Protein AF-0000000087650218 (afdb_homodimer)

Secondary structure (DSSP, 8-state):
--HHHHHHHHH--------S--------------------GGGGGS-HHHHHHHHHHHH-SSS-HHHHHHHHHHHHHHTT-HHHHHHHHHHHHHHHHHHHHHHHHHHHHHHHHHHHHHHHHH--SS-HHHHHHHHHHHHHH-HHHHHHHHHHHGGGS-----------------/--THHHHHHHH--------S--------------------GGGGGS-HHHHHHHHHHHH-SSS-HHHHHHHHHHHHHHTT-HHHHHHHHHHHHHHHHHHHHHHHHHHHHHHHHHHHHHHHHH--SS-HHHHHHHHHHHHHHSHHHHHHHHHHHGGGS-----------------

Foldseek 3Di:
DDCLCVCCVLLVPLDQPVPPPPPVDDDDPDPPVPPPSPDQPLVVQFDPVLVVQLVVLVPPPVDDPVVSVVVVCVSCVVRVNNVVVVVSVVVSVVSNVVSVVVVVVLVVCLVVLVVQLVVLVPDPPDDPVVSVVSVVVSCVVPVVSNVVNVVVCVVVDPPPPPPPPPPPPPPDDD/DDCLCVCCVLLVPLDQPVPPPPPVDDDDPPPPVPPPSPPQPLVVQFDPVLVVQLVVLVPPPVDDPVVSVVVVCVSCVVRVNNVVVVVSVVVSVVSSVVSVVVVVVLVVCLVVLVVQLVVLVPDPPDDPVVSVVSVVVSCVVPVVSNVVNVVVCVVVDDPPPPPPPPPPPPPDDD

Organism: Ancylostoma caninum (NCBI:txid29170)

Sequence (348 aa):
MNYILIAVVFFGVTLCSAYHDHDWHHGHHGHHEHHRHYAPPFLKNVSKEGKKEYYDILKNHTSTIAQQKAEILEWAKKFKVEEQVKAFEESVKKHKEEVKKNVDALLAELPAFHKKFTDILDNENQTHAEMRDKIHALKMEKPKEFAVMTFAARYFRRHHKRHIRGHHGRHGKNMNYILIAVVFFGVTLCSAYHDHDWHHGHHGHHEHHRHYAPPFLKNVSKEGKKEYYDILKNHTSTIAQQKAEILEWAKKFKVEEQVKAFEESVKKHKEEVKKNVDALLAELPAFHKKFTDILDNENQTHAEMRDKIHALKMEKPKEFAVMTFAARYFRRHHKRHIRGHHGRHGKN

InterPro domains:
  IPR003677 SXP/RAL-2 family protein Ani s 5-like, cation-binding domain [PF02520] (49-154)
  IPR052823 SXP/RAL-2-related [PTHR21593] (1-162)

pLDDT: mean 75.75, std 25.18, range [24.31, 97.75]

Solvent-accessible surface area (backbone atoms only — not comparable to full-atom values): 20030 Å² total; per-residue (Å²): 134,66,50,64,47,47,55,18,57,55,47,34,44,65,61,56,59,64,71,63,75,68,75,69,66,85,81,75,78,69,79,61,75,61,74,71,62,52,61,60,74,62,55,77,74,44,54,72,67,52,47,51,53,50,51,52,54,71,63,45,68,83,44,29,47,50,54,43,51,51,51,49,51,55,50,20,55,75,62,71,40,41,70,51,49,53,51,49,52,50,51,50,51,51,47,41,51,49,39,51,51,51,40,46,55,52,42,67,46,37,52,63,49,52,49,55,53,49,50,53,71,66,47,40,91,35,25,64,62,57,43,43,51,52,51,50,50,48,35,69,75,38,48,65,51,46,50,44,50,54,59,50,33,59,77,60,31,60,70,73,71,70,71,68,72,72,76,74,76,76,80,72,87,122,137,66,50,66,45,46,56,17,57,54,48,34,42,67,62,54,59,64,70,63,76,70,73,70,67,87,83,76,80,66,80,60,76,61,75,68,61,51,63,62,73,62,57,77,74,43,54,72,66,51,46,51,52,52,52,53,53,68,63,45,67,84,44,29,46,50,55,44,52,51,53,48,51,53,49,20,55,75,62,71,41,41,69,50,49,52,50,48,52,50,50,50,51,52,49,41,51,47,39,51,51,51,42,47,55,53,43,65,44,37,52,61,50,50,49,54,52,48,50,53,72,66,48,41,90,35,25,66,63,55,43,42,51,52,51,50,50,49,34,70,74,37,47,66,54,45,50,43,50,55,59,51,33,59,78,59,32,61,71,73,70,72,71,68,73,73,77,74,76,78,78,71,84,124

Structure (mmCIF, N/CA/C/O backbone):
data_AF-0000000087650218-model_v1
#
loop_
_entity.id
_entity.type
_entity.pdbx_description
1 polymer 'SXP/RAL-2 family protein Ani s 5-like cation-binding domain-containing protein'
#
loop_
_atom_site.group_PDB
_atom_site.id
_atom_site.type_symbol
_atom_site.label_atom_id
_atom_site.label_alt_id
_atom_site.label_comp_id
_atom_site.label_asym_id
_atom_site.label_entity_id
_atom_site.label_seq_id
_atom_site.pdbx_PDB_ins_code
_atom_site.Cartn_x
_atom_site.Cartn_y
_atom_site.Cartn_z
_atom_site.occupancy
_atom_site.B_iso_or_equiv
_atom_site.auth_seq_id
_atom_site.auth_comp_id
_atom_site.auth_asym_id
_atom_site.auth_atom_id
_atom_site.pdbx_PDB_model_num
ATOM 1 N N . MET A 1 1 ? -15.023 -14.641 -8.977 1 29.19 1 MET A N 1
ATOM 2 C CA . MET A 1 1 ? -13.773 -13.891 -9.086 1 29.19 1 MET A CA 1
ATOM 3 C C . MET A 1 1 ? -12.578 -14.805 -8.836 1 29.19 1 MET A C 1
ATOM 5 O O . MET A 1 1 ? -12.445 -15.383 -7.762 1 29.19 1 MET A O 1
ATOM 9 N N . ASN A 1 2 ? -12.055 -15.625 -9.812 1 34.41 2 ASN A N 1
ATOM 10 C CA . ASN A 1 2 ? -11.203 -16.812 -9.852 1 34.41 2 ASN A CA 1
ATOM 11 C C . ASN A 1 2 ? -9.875 -16.562 -9.141 1 34.41 2 ASN A C 1
ATOM 13 O O . ASN A 1 2 ? -9.148 -15.633 -9.477 1 34.41 2 ASN A O 1
ATOM 17 N N . TYR A 1 3 ? -9.734 -16.953 -8.109 1 36.41 3 TYR A N 1
ATOM 18 C CA . TYR A 1 3 ? -8.633 -16.953 -7.16 1 36.41 3 TYR A CA 1
ATOM 19 C C . TYR A 1 3 ? -7.316 -17.297 -7.852 1 36.41 3 TYR A C 1
ATOM 21 O O . TYR A 1 3 ? -6.246 -16.875 -7.406 1 36.41 3 TYR A O 1
ATOM 29 N N . ILE A 1 4 ? -7.344 -18.25 -8.867 1 41.31 4 ILE A N 1
ATOM 30 C CA . ILE A 1 4 ? -6.223 -18.453 -9.781 1 41.31 4 ILE A CA 1
ATOM 31 C C . ILE A 1 4 ? -5.715 -17.109 -10.289 1 41.31 4 ILE A C 1
ATOM 33 O O . ILE A 1 4 ? -4.504 -16.891 -10.391 1 41.31 4 ILE A O 1
ATOM 37 N N . LEU A 1 5 ? -6.621 -16.312 -10.336 1 45.19 5 LEU A N 1
ATOM 38 C CA . LEU A 1 5 ? -6.344 -14.93 -10.711 1 45.19 5 LEU A CA 1
ATOM 39 C C . LEU A 1 5 ? -5.551 -14.219 -9.617 1 45.19 5 LEU A C 1
ATOM 41 O O . LEU A 1 5 ? -4.617 -13.469 -9.914 1 45.19 5 LEU A O 1
ATOM 45 N N . ILE A 1 6 ? -5.848 -14.633 -8.492 1 46.56 6 ILE A N 1
ATOM 46 C CA . ILE A 1 6 ? -5.148 -13.953 -7.406 1 46.56 6 ILE A CA 1
ATOM 47 C C . ILE A 1 6 ? -3.688 -14.398 -7.375 1 46.56 6 ILE A C 1
ATOM 49 O O . ILE A 1 6 ? -2.783 -13.578 -7.238 1 46.56 6 ILE A O 1
ATOM 53 N N . ALA A 1 7 ? -3.475 -15.758 -7.375 1 51.34 7 ALA A N 1
ATOM 54 C CA . ALA A 1 7 ? -2.104 -16.25 -7.453 1 51.34 7 ALA A CA 1
ATOM 55 C C . ALA A 1 7 ? -1.408 -15.742 -8.711 1 51.34 7 ALA A C 1
ATOM 57 O O . ALA A 1 7 ? -0.237 -15.367 -8.672 1 51.34 7 ALA A O 1
ATOM 58 N N . VAL A 1 8 ? -2.215 -15.82 -9.836 1 52.81 8 VAL A N 1
ATOM 59 C CA . VAL A 1 8 ? -1.715 -15.273 -11.094 1 52.81 8 VAL A CA 1
ATOM 60 C C . VAL A 1 8 ? -1.443 -13.781 -10.93 1 52.81 8 VAL A C 1
ATOM 62 O O . VAL A 1 8 ? -0.416 -13.273 -11.391 1 52.81 8 VAL A O 1
ATOM 65 N N . VAL A 1 9 ? -2.316 -13.141 -10.297 1 50.41 9 VAL A N 1
ATOM 66 C CA . VAL A 1 9 ? -2.172 -11.703 -10.117 1 50.41 9 VAL A CA 1
ATOM 67 C C . VAL A 1 9 ? -1.016 -11.414 -9.164 1 50.41 9 VAL A C 1
ATOM 69 O O . VAL A 1 9 ? -0.219 -10.5 -9.406 1 50.41 9 VAL A O 1
ATOM 72 N N . PHE A 1 10 ? -1.047 -12.219 -8.156 1 51.34 10 PHE A N 1
ATOM 73 C CA . PHE A 1 10 ? 0.008 -11.891 -7.207 1 51.34 10 PHE A CA 1
ATOM 74 C C . PHE A 1 10 ? 1.374 -12.281 -7.754 1 51.34 10 PHE A C 1
ATOM 76 O O . PHE A 1 10 ? 2.336 -11.523 -7.637 1 51.34 10 PHE A O 1
ATOM 83 N N . PHE A 1 11 ? 1.46 -13.461 -8.422 1 53.88 11 PHE A N 1
ATOM 84 C CA . PHE A 1 11 ? 2.783 -13.898 -8.852 1 53.88 11 PHE A CA 1
ATOM 85 C C . PHE A 1 11 ? 2.965 -13.68 -10.344 1 53.88 11 PHE A C 1
ATOM 87 O O . PHE A 1 11 ? 4.066 -13.852 -10.875 1 53.88 11 PHE A O 1
ATOM 94 N N . GLY A 1 12 ? 1.974 -12.977 -10.992 1 49.69 12 GLY A N 1
ATOM 95 C CA . GLY A 1 12 ? 2.068 -12.797 -12.43 1 49.69 12 GLY A CA 1
ATOM 96 C C . GLY A 1 12 ? 2.211 -14.109 -13.188 1 49.69 12 GLY A C 1
ATOM 97 O O . GLY A 1 12 ? 2.725 -14.133 -14.305 1 49.69 12 GLY A O 1
ATOM 98 N N . VAL A 1 13 ? 2.195 -15.125 -12.5 1 43.03 13 VAL A N 1
ATOM 99 C CA . VAL A 1 13 ? 2.316 -16.359 -13.258 1 43.03 13 VAL A CA 1
ATOM 100 C C . VAL A 1 13 ? 0.969 -16.719 -13.883 1 43.03 13 VAL A C 1
ATOM 102 O O . VAL A 1 13 ? -0.047 -16.781 -13.188 1 43.03 13 VAL A O 1
ATOM 105 N N . THR A 1 14 ? 0.762 -16.219 -15.102 1 41.62 14 THR A N 1
ATOM 106 C CA . THR A 1 14 ? -0.399 -16.672 -15.859 1 41.62 14 THR A CA 1
ATOM 107 C C . THR A 1 14 ? -0.588 -18.172 -15.719 1 41.62 14 THR A C 1
ATOM 109 O O . THR A 1 14 ? 0.238 -18.953 -16.203 1 41.62 14 THR A O 1
ATOM 112 N N . LEU A 1 15 ? -0.8 -18.719 -14.641 1 38.97 15 LEU A N 1
ATOM 113 C CA . LEU A 1 15 ? -1.314 -20.078 -14.82 1 38.97 15 LEU A CA 1
ATOM 114 C C . LEU A 1 15 ? -2.604 -20.062 -15.633 1 38.97 15 LEU A C 1
ATOM 116 O O . LEU A 1 15 ? -3.342 -19.078 -15.625 1 38.97 15 LEU A O 1
ATOM 120 N N . CYS A 1 16 ? -2.721 -20.953 -16.688 1 38.16 16 CYS A N 1
ATOM 121 C CA . CYS A 1 16 ? -3.875 -21.172 -17.562 1 38.16 16 CYS A CA 1
ATOM 122 C C . CYS A 1 16 ? -5.168 -21.172 -16.75 1 38.16 16 CYS A C 1
ATOM 124 O O . CYS A 1 16 ? -5.402 -22.094 -15.953 1 38.16 16 CYS A O 1
ATOM 126 N N . SER A 1 17 ? -5.461 -20.141 -16.125 1 36.06 17 SER A N 1
ATOM 127 C CA . SER A 1 17 ? -6.863 -20.266 -15.742 1 36.06 17 SER A CA 1
ATOM 128 C C . SER A 1 17 ? -7.723 -20.719 -16.922 1 36.06 17 SER A C 1
ATOM 130 O O . SER A 1 17 ? -7.926 -19.953 -17.875 1 36.06 17 SER A O 1
ATOM 132 N N . ALA A 1 18 ? -7.602 -21.875 -17.297 1 35.09 18 ALA A N 1
ATOM 133 C CA . ALA A 1 18 ? -8.539 -22.422 -18.266 1 35.09 18 ALA A CA 1
ATOM 134 C C . ALA A 1 18 ? -9.977 -22.062 -17.906 1 35.09 18 ALA A C 1
ATOM 136 O O . ALA A 1 18 ? -10.914 -22.359 -18.656 1 35.09 18 ALA A O 1
ATOM 137 N N . TYR A 1 19 ? -10.242 -21.891 -16.594 1 35.81 19 TYR A N 1
ATOM 138 C CA . TYR A 1 19 ? -11.656 -22.188 -16.422 1 35.81 19 TYR A CA 1
ATOM 139 C C . TYR A 1 19 ? -12.516 -21.062 -16.969 1 35.81 19 TYR A C 1
ATOM 141 O O . TYR A 1 19 ? -13.203 -20.375 -16.219 1 35.81 19 TYR A O 1
ATOM 149 N N . HIS A 1 20 ? -12.031 -19.969 -17.484 1 34.72 20 HIS A N 1
ATOM 150 C CA . HIS A 1 20 ? -13.266 -19.359 -17.969 1 34.72 20 HIS A CA 1
ATOM 151 C C . HIS A 1 20 ? -14.062 -20.344 -18.812 1 34.72 20 HIS A C 1
ATOM 153 O O . HIS A 1 20 ? -13.523 -20.953 -19.75 1 34.72 20 HIS A O 1
ATOM 159 N N . ASP A 1 21 ? -15.055 -21 -18.219 1 32.16 21 ASP A N 1
ATOM 160 C CA . ASP A 1 21 ? -16.062 -21.609 -19.078 1 32.16 21 ASP A CA 1
ATOM 161 C C . ASP A 1 21 ? -16.25 -20.812 -20.375 1 32.16 21 ASP A C 1
ATOM 163 O O . ASP A 1 21 ? -16.594 -19.625 -20.312 1 32.16 21 ASP A O 1
ATOM 167 N N . HIS A 1 22 ? -15.484 -21.125 -21.344 1 32.88 22 HIS A N 1
ATOM 168 C CA . HIS A 1 22 ? -15.906 -20.828 -22.703 1 32.88 22 HIS A CA 1
ATOM 169 C C . HIS A 1 22 ? -17.391 -21.109 -22.906 1 32.88 22 HIS A C 1
ATOM 171 O O . HIS A 1 22 ? -17.797 -22.25 -23.156 1 32.88 22 HIS A O 1
ATOM 177 N N . ASP A 1 23 ? -18.359 -20.797 -22.047 1 31.56 23 ASP A N 1
ATOM 178 C CA . ASP A 1 23 ? -19.5 -20.828 -22.953 1 31.56 23 ASP A CA 1
ATOM 179 C C . ASP A 1 23 ? -19.25 -19.969 -24.188 1 31.56 23 ASP A C 1
ATOM 181 O O . ASP A 1 23 ? -19.188 -18.734 -24.078 1 31.56 23 ASP A O 1
ATOM 185 N N . TRP A 1 24 ? -18.422 -20.391 -25.094 1 31.38 24 TRP A N 1
ATOM 186 C CA . TRP A 1 24 ? -18.328 -20.016 -26.5 1 31.38 24 TRP A CA 1
ATOM 187 C C . TRP A 1 24 ? -19.719 -19.812 -27.094 1 31.38 24 TRP A C 1
ATOM 189 O O . TRP A 1 24 ? -20.234 -20.703 -27.766 1 31.38 24 TRP A O 1
ATOM 199 N N . HIS A 1 25 ? -20.797 -19.516 -26.375 1 30.5 25 HIS A N 1
ATOM 200 C CA . HIS A 1 25 ? -21.812 -19.359 -27.406 1 30.5 25 HIS A CA 1
ATOM 201 C C . HIS A 1 25 ? -21.297 -18.484 -28.547 1 30.5 25 HIS A C 1
ATOM 203 O O . HIS A 1 25 ? -20.25 -17.844 -28.422 1 30.5 25 HIS A O 1
ATOM 209 N N . HIS A 1 26 ? -22.344 -17.688 -29.234 1 30.52 26 HIS A N 1
ATOM 210 C CA . HIS A 1 26 ? -22.625 -17.078 -30.531 1 30.52 26 HIS A CA 1
ATOM 211 C C . HIS A 1 26 ? -21.578 -16.031 -30.891 1 30.52 26 HIS A C 1
ATOM 213 O O . HIS A 1 26 ? -20.844 -15.555 -30 1 30.52 26 HIS A O 1
ATOM 219 N N . GLY A 1 27 ? -21.594 -15.398 -32.312 1 31 27 GLY A N 1
ATOM 220 C CA . GLY A 1 27 ? -21.031 -14.617 -33.406 1 31 27 GLY A CA 1
ATOM 221 C C . GLY A 1 27 ? -20.672 -13.203 -33 1 31 27 GLY A C 1
ATOM 222 O O . GLY A 1 27 ? -20.328 -12.375 -33.844 1 31 27 GLY A O 1
ATOM 223 N N . HIS A 1 28 ? -21.234 -12.617 -31.938 1 33.56 28 HIS A N 1
ATOM 224 C CA . HIS A 1 28 ? -21.016 -11.188 -32.125 1 33.56 28 HIS A CA 1
ATOM 225 C C . HIS A 1 28 ? -19.531 -10.836 -31.969 1 33.56 28 HIS A C 1
ATOM 227 O O . HIS A 1 28 ? -18.828 -11.414 -31.141 1 33.56 28 HIS A O 1
ATOM 233 N N . HIS A 1 29 ? -18.828 -10.242 -32.938 1 33.78 29 HIS A N 1
ATOM 234 C CA . HIS A 1 29 ? -17.516 -9.688 -33.188 1 33.78 29 HIS A CA 1
ATOM 235 C C . HIS A 1 29 ? -17 -8.922 -31.969 1 33.78 29 HIS A C 1
ATOM 237 O O . HIS A 1 29 ? -16.156 -8.031 -32.094 1 33.78 29 HIS A O 1
ATOM 243 N N . GLY A 1 30 ? -17.703 -8.883 -30.891 1 33.75 30 GLY A N 1
ATOM 244 C CA . GLY A 1 30 ? -17.109 -7.902 -30 1 33.75 30 GLY A CA 1
ATOM 245 C C . GLY A 1 30 ? -15.688 -8.258 -29.578 1 33.75 30 GLY A C 1
ATOM 246 O O . GLY A 1 30 ? -15.352 -9.438 -29.469 1 33.75 30 GLY A O 1
ATOM 247 N N . HIS A 1 31 ? -14.703 -7.453 -29.938 1 34.53 31 HIS A N 1
ATOM 248 C CA . HIS A 1 31 ? -13.312 -7.438 -29.5 1 34.53 31 HIS A CA 1
ATOM 249 C C . HIS A 1 31 ? -13.203 -7.816 -28.031 1 34.53 31 HIS A C 1
ATOM 251 O O . HIS A 1 31 ? -13.367 -6.969 -27.156 1 34.53 31 HIS A O 1
ATOM 257 N N . HIS A 1 32 ? -13.961 -8.719 -27.609 1 34.75 32 HIS A N 1
ATOM 258 C CA . HIS A 1 32 ? -13.57 -9.102 -26.25 1 34.75 32 HIS A CA 1
ATOM 259 C C . HIS A 1 32 ? -12.055 -9.273 -26.141 1 34.75 32 HIS A C 1
ATOM 261 O O . HIS A 1 32 ? -11.445 -9.984 -26.938 1 34.75 32 HIS A O 1
ATOM 267 N N . GLU A 1 33 ? -11.414 -8.219 -25.906 1 36.78 33 GLU A N 1
ATOM 268 C CA . GLU A 1 33 ? -10.039 -8.367 -25.453 1 36.78 33 GLU A CA 1
ATOM 269 C C . GLU A 1 33 ? -9.836 -9.703 -24.75 1 36.78 33 GLU A C 1
ATOM 271 O O . GLU A 1 33 ? -10.461 -9.977 -23.719 1 36.78 33 GLU A O 1
ATOM 276 N N . HIS A 1 34 ? -9.914 -10.758 -25.5 1 35.09 34 HIS A N 1
ATOM 277 C CA . HIS A 1 34 ? -9.555 -12.086 -25.031 1 35.09 34 HIS A CA 1
ATOM 278 C C . HIS A 1 34 ? -8.469 -12.016 -23.953 1 35.09 34 HIS A C 1
ATOM 280 O O . HIS A 1 34 ? -7.414 -11.414 -24.172 1 35.09 34 HIS A O 1
ATOM 286 N N . HIS A 1 35 ? -8.836 -11.578 -22.859 1 38.72 35 HIS A N 1
ATOM 287 C CA . HIS A 1 35 ? -7.852 -11.977 -21.859 1 38.72 35 HIS A CA 1
ATOM 288 C C . HIS A 1 35 ? -7.035 -13.172 -22.344 1 38.72 35 HIS A C 1
ATOM 290 O O . HIS A 1 35 ? -7.574 -14.273 -22.5 1 38.72 35 HIS A O 1
ATOM 296 N N . ARG A 1 36 ? -6.305 -13.102 -23.406 1 40.59 36 ARG A N 1
ATOM 297 C CA . ARG A 1 36 ? -5.422 -14.133 -23.938 1 40.59 36 ARG A CA 1
ATOM 298 C C . ARG A 1 36 ? -4.875 -15.016 -22.828 1 40.59 36 ARG A C 1
ATOM 300 O O . ARG A 1 36 ? -4.043 -14.578 -22.031 1 40.59 36 ARG A O 1
ATOM 307 N N . HIS A 1 37 ? -5.754 -15.742 -22.297 1 47.06 37 HIS A N 1
ATOM 308 C CA . HIS A 1 37 ? -5.324 -16.844 -21.438 1 47.06 37 HIS A CA 1
ATOM 309 C C . HIS A 1 37 ? -4.02 -17.453 -21.922 1 47.06 37 HIS A C 1
ATOM 311 O O . HIS A 1 37 ? -3.92 -17.859 -23.094 1 47.06 37 HIS A O 1
ATOM 317 N N . TYR A 1 38 ? -2.855 -17.016 -21.453 1 58.09 38 TYR A N 1
ATOM 318 C CA . TYR A 1 38 ? -1.525 -17.5 -21.812 1 58.09 38 TYR A CA 1
ATOM 319 C C . TYR A 1 38 ? -1.396 -18.984 -21.547 1 58.09 38 TYR A C 1
ATOM 321 O O . TYR A 1 38 ? -1.373 -19.422 -20.391 1 58.09 38 TYR A O 1
ATOM 329 N N . ALA A 1 39 ? -1.752 -19.766 -22.469 1 72.38 39 ALA A N 1
ATOM 330 C CA . ALA A 1 39 ? -1.508 -21.203 -22.406 1 72.38 39 ALA A CA 1
ATOM 331 C C . ALA A 1 39 ? -0.018 -21.5 -22.266 1 72.38 39 ALA A C 1
ATOM 333 O O . ALA A 1 39 ? 0.819 -20.797 -22.844 1 72.38 39 ALA A O 1
ATOM 334 N N . PRO A 1 40 ? 0.22 -22.469 -21.328 1 83.81 40 PRO A N 1
ATOM 335 C CA . PRO A 1 40 ? 1.629 -22.844 -21.203 1 83.81 40 PRO A CA 1
ATOM 336 C C . PRO A 1 40 ? 2.268 -23.188 -22.547 1 83.81 40 PRO A C 1
ATOM 338 O O . PRO A 1 40 ? 1.621 -23.797 -23.391 1 83.81 40 PRO A O 1
ATOM 341 N N . PRO A 1 41 ? 3.453 -22.766 -22.656 1 85.94 41 PRO A N 1
ATOM 342 C CA . PRO A 1 41 ? 4.125 -22.938 -23.953 1 85.94 41 PRO A CA 1
ATOM 343 C C . PRO A 1 41 ? 4.203 -24.406 -24.375 1 85.94 41 PRO A C 1
ATOM 345 O O . PRO A 1 41 ? 4.227 -24.703 -25.578 1 85.94 41 PRO A O 1
ATOM 348 N N . PHE A 1 42 ? 4.23 -25.359 -23.453 1 90.94 42 PHE A N 1
ATOM 349 C CA . PHE A 1 42 ? 4.395 -26.766 -23.797 1 90.94 42 PHE A CA 1
ATOM 350 C C . PHE A 1 42 ? 3.143 -27.312 -24.484 1 90.94 42 PHE A C 1
ATOM 352 O O . PHE A 1 42 ? 3.174 -28.391 -25.078 1 90.94 42 PHE A O 1
ATOM 359 N N . LEU A 1 43 ? 2.064 -26.609 -24.422 1 91.69 43 LEU A N 1
ATOM 360 C CA . LEU A 1 43 ? 0.826 -27.078 -25.031 1 91.69 43 LEU A CA 1
ATOM 361 C C . LEU A 1 43 ? 0.872 -26.906 -26.547 1 91.69 43 LEU A C 1
ATOM 363 O O . LEU A 1 43 ? 0.078 -27.531 -27.266 1 91.69 43 LEU A O 1
ATOM 367 N N . LYS A 1 44 ? 1.761 -26.031 -27 1 89.56 44 LYS A N 1
ATOM 368 C CA . LYS A 1 44 ? 1.921 -25.844 -28.438 1 89.56 44 LYS A CA 1
ATOM 369 C C . LYS A 1 44 ? 2.42 -27.125 -29.109 1 89.56 44 LYS A C 1
ATOM 371 O O . LYS A 1 44 ? 2.232 -27.312 -30.312 1 89.56 44 LYS A O 1
ATOM 376 N N . ASN A 1 45 ? 3.039 -27.984 -28.312 1 88.5 45 ASN A N 1
ATOM 377 C CA . ASN A 1 45 ? 3.699 -29.172 -28.844 1 88.5 45 ASN A CA 1
ATOM 378 C C . ASN A 1 45 ? 2.865 -30.422 -28.609 1 88.5 45 ASN A C 1
ATOM 380 O O . ASN A 1 45 ? 3.379 -31.547 -28.703 1 88.5 45 ASN A O 1
ATOM 384 N N . VAL A 1 46 ? 1.646 -30.234 -28.297 1 93.44 46 VAL A N 1
ATOM 385 C CA . VAL A 1 46 ? 0.816 -31.391 -27.969 1 93.44 46 VAL A CA 1
ATOM 386 C C . VAL A 1 46 ? -0.389 -31.438 -28.906 1 93.44 46 VAL A C 1
ATOM 388 O O . VAL A 1 46 ? -0.816 -30.406 -29.422 1 93.44 46 VAL A O 1
ATOM 391 N N . SER A 1 47 ? -0.921 -32.656 -29.156 1 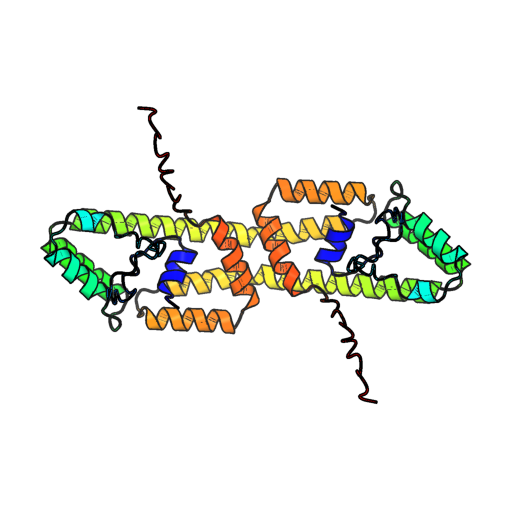93.25 47 SER A N 1
ATOM 392 C CA . SER A 1 47 ? -2.09 -32.875 -30 1 93.25 47 SER A CA 1
ATOM 393 C C . SER A 1 47 ? -3.344 -32.281 -29.375 1 93.25 47 SER A C 1
ATOM 395 O O . SER A 1 47 ? -3.334 -31.875 -28.219 1 93.25 47 SER A O 1
ATOM 397 N N . LYS A 1 48 ? -4.379 -32.125 -30.125 1 92.69 48 LYS A N 1
ATOM 398 C CA . LYS A 1 48 ? -5.664 -31.625 -29.641 1 92.69 48 LYS A CA 1
ATOM 399 C C . LYS A 1 48 ? -6.164 -32.5 -28.469 1 92.69 48 LYS A C 1
ATOM 401 O O . LYS A 1 48 ? -6.699 -31.969 -27.5 1 92.69 48 LYS A O 1
ATOM 406 N N . GLU A 1 49 ? -5.941 -33.781 -28.688 1 93.81 49 GLU A N 1
ATOM 407 C CA . GLU A 1 49 ? -6.32 -34.719 -27.625 1 93.81 49 GLU A CA 1
ATOM 408 C C . GLU A 1 49 ? -5.52 -34.438 -26.359 1 93.81 49 GLU A C 1
ATOM 410 O O . GLU A 1 49 ? -6.066 -34.469 -25.25 1 93.81 49 GLU A O 1
ATOM 415 N N . GLY A 1 50 ? -4.246 -34.25 -26.516 1 94.94 50 GLY A N 1
ATOM 416 C CA . GLY A 1 50 ? -3.387 -33.938 -25.391 1 94.94 50 GLY A CA 1
ATOM 417 C C . GLY A 1 50 ? -3.795 -32.656 -24.672 1 94.94 50 GLY A C 1
ATOM 418 O O . GLY A 1 50 ? -3.77 -32.594 -23.438 1 94.94 50 GLY A O 1
ATOM 419 N N . LYS A 1 51 ? -4.191 -31.672 -25.453 1 92.69 51 LYS A N 1
ATOM 420 C CA . LYS A 1 51 ? -4.652 -30.422 -24.859 1 92.69 51 LYS A CA 1
ATOM 421 C C . LYS A 1 51 ? -5.93 -30.641 -24.047 1 92.69 51 LYS A C 1
ATOM 423 O O . LYS A 1 51 ? -6.062 -30.109 -22.938 1 92.69 51 LYS A O 1
ATOM 428 N N . LYS A 1 52 ? -6.832 -31.359 -24.609 1 93.31 52 LYS A N 1
ATOM 429 C CA . LYS A 1 52 ? -8.078 -31.641 -23.906 1 93.31 52 LYS A CA 1
ATOM 430 C C . LYS A 1 52 ? -7.82 -32.344 -22.578 1 93.31 52 LYS A C 1
ATOM 432 O O . LYS A 1 52 ? -8.391 -31.953 -21.547 1 93.31 52 LYS A O 1
ATOM 437 N N . GLU A 1 53 ? -6.957 -33.344 -22.609 1 95.25 53 GLU A N 1
ATOM 438 C CA . GLU A 1 53 ? -6.633 -34.094 -21.391 1 95.25 53 GLU A CA 1
ATOM 439 C C . GLU A 1 53 ? -6 -33.156 -20.344 1 95.25 53 GLU A C 1
ATOM 441 O O . GLU A 1 53 ? -6.301 -33.281 -19.156 1 95.25 53 GLU A O 1
ATOM 446 N N . TYR A 1 54 ? -5.113 -32.344 -20.828 1 91.5 54 TYR A N 1
ATOM 447 C CA . TYR A 1 54 ? -4.473 -31.406 -19.938 1 91.5 54 TYR A CA 1
ATOM 448 C C . TYR A 1 54 ? -5.512 -30.531 -19.234 1 91.5 54 TYR A C 1
ATOM 450 O O . TYR A 1 54 ? -5.488 -30.391 -18.016 1 91.5 54 TYR A O 1
ATOM 458 N N . TYR A 1 55 ? -6.414 -29.969 -19.969 1 89.25 55 TYR A N 1
ATOM 459 C CA . TYR A 1 55 ? -7.418 -29.078 -19.406 1 89.25 55 TYR A CA 1
ATOM 460 C C . TYR A 1 55 ? -8.383 -29.828 -18.5 1 89.25 55 TYR A C 1
ATOM 462 O O . TYR A 1 55 ? -8.875 -29.281 -17.516 1 89.25 55 TYR A O 1
ATOM 470 N N . ASP A 1 56 ? -8.648 -31.078 -18.797 1 90.62 56 ASP A N 1
ATOM 471 C CA . ASP A 1 56 ? -9.484 -31.891 -17.922 1 90.62 56 ASP A CA 1
ATOM 472 C C . ASP A 1 56 ? -8.844 -32.062 -16.562 1 90.62 56 ASP A C 1
ATOM 474 O O . ASP A 1 56 ? -9.531 -32.062 -15.531 1 90.62 56 ASP A O 1
ATOM 478 N N . ILE A 1 57 ? -7.5 -32.25 -16.562 1 90.5 57 ILE A N 1
ATOM 479 C CA . ILE A 1 57 ? -6.77 -32.344 -15.297 1 90.5 57 ILE A CA 1
ATOM 480 C C . ILE A 1 57 ? -6.949 -31.078 -14.492 1 90.5 57 ILE A C 1
ATOM 482 O O . ILE A 1 57 ? -7.215 -31.125 -13.289 1 90.5 57 ILE A O 1
ATOM 486 N N . LEU A 1 58 ? -6.867 -29.984 -15.141 1 87.44 58 LEU A N 1
ATOM 487 C CA . LEU A 1 58 ? -6.945 -28.688 -14.477 1 87.44 58 LEU A CA 1
ATOM 488 C C . LEU A 1 58 ? -8.352 -28.438 -13.938 1 87.44 58 LEU A C 1
ATOM 490 O O . LEU A 1 58 ? -8.523 -27.719 -12.945 1 87.44 58 LEU A O 1
ATOM 494 N N . LYS A 1 59 ? -9.305 -29.016 -14.555 1 87.31 59 LYS A N 1
ATOM 495 C CA . LYS A 1 59 ? -10.703 -28.766 -14.203 1 87.31 59 LYS A CA 1
ATOM 496 C C . LYS A 1 59 ? -11.117 -29.609 -13 1 87.31 59 LYS A C 1
ATOM 498 O O . LYS A 1 59 ? -12.188 -29.391 -12.43 1 87.31 59 LYS A O 1
ATOM 503 N N . ASN A 1 60 ? -10.297 -30.516 -12.734 1 87.94 60 ASN A N 1
ATOM 504 C CA . ASN A 1 60 ? -10.625 -31.312 -11.555 1 87.94 60 ASN A CA 1
ATOM 505 C C . ASN A 1 60 ? -10.484 -30.5 -10.273 1 87.94 60 ASN A C 1
ATOM 507 O O . ASN A 1 60 ? -9.375 -30.281 -9.781 1 87.94 60 ASN A O 1
ATOM 511 N N . HIS A 1 61 ? -11.57 -30.172 -9.625 1 87.38 61 HIS A N 1
ATOM 512 C CA . HIS A 1 61 ? -11.562 -29.25 -8.5 1 87.38 61 HIS A CA 1
ATOM 513 C C . HIS A 1 61 ? -11.508 -29.984 -7.176 1 87.38 61 HIS A C 1
ATOM 515 O O . HIS A 1 61 ? -11.406 -29.359 -6.113 1 87.38 61 HIS A O 1
ATOM 521 N N . THR A 1 62 ? -11.594 -31.234 -7.277 1 91.94 62 THR A N 1
ATOM 522 C CA . THR A 1 62 ? -11.602 -32 -6.039 1 91.94 62 THR A CA 1
ATOM 523 C C . THR A 1 62 ? -10.203 -32.531 -5.715 1 91.94 62 THR A C 1
ATOM 525 O O . THR A 1 62 ? -9.938 -32.938 -4.586 1 91.94 62 THR A O 1
ATOM 528 N N . SER A 1 63 ? -9.273 -32.5 -6.68 1 92.81 63 SER A N 1
ATOM 529 C CA . SER A 1 63 ? -7.895 -32.906 -6.441 1 92.81 63 SER A CA 1
ATOM 530 C C . SER A 1 63 ? -7.098 -31.797 -5.754 1 92.81 63 SER A C 1
ATOM 532 O O . SER A 1 63 ? -7.367 -30.609 -5.961 1 92.81 63 SER A O 1
ATOM 534 N N . THR A 1 64 ? -6.23 -32.25 -4.863 1 93.19 64 THR A N 1
ATOM 535 C CA . THR A 1 64 ? -5.289 -31.281 -4.297 1 93.19 64 THR A CA 1
ATOM 536 C C . THR A 1 64 ? -4.32 -30.781 -5.367 1 93.19 64 THR A C 1
ATOM 538 O O . THR A 1 64 ? -4.215 -31.375 -6.441 1 93.19 64 THR A O 1
ATOM 541 N N . ILE A 1 65 ? -3.637 -29.719 -5.117 1 91.56 65 ILE A N 1
ATOM 542 C CA . ILE A 1 65 ? -2.654 -29.141 -6.023 1 91.56 65 ILE A CA 1
ATOM 543 C C . ILE A 1 65 ? -1.525 -30.141 -6.273 1 91.56 65 ILE A C 1
ATOM 545 O O . ILE A 1 65 ? -1.088 -30.312 -7.414 1 91.56 65 ILE A O 1
ATOM 549 N N . ALA A 1 66 ? -1.092 -30.859 -5.242 1 93.06 66 ALA A N 1
ATOM 550 C CA . ALA A 1 66 ? -0.051 -31.875 -5.375 1 93.06 66 ALA A CA 1
ATOM 551 C C . ALA A 1 66 ? -0.496 -33 -6.309 1 93.06 66 ALA A C 1
ATOM 553 O O . ALA A 1 66 ? 0.275 -33.438 -7.16 1 93.06 66 ALA A O 1
ATOM 554 N N . GLN A 1 67 ? -1.741 -33.406 -6.141 1 95 67 GLN A N 1
ATOM 555 C CA . GLN A 1 67 ? -2.287 -34.469 -6.984 1 95 67 GLN A CA 1
ATOM 556 C C . GLN A 1 67 ? -2.371 -34.031 -8.438 1 95 67 GLN A C 1
ATOM 558 O O . GLN A 1 67 ? -2.033 -34.781 -9.352 1 95 67 GLN A O 1
ATOM 563 N N . GLN A 1 68 ? -2.814 -32.812 -8.672 1 92.38 68 GLN A N 1
ATOM 564 C CA . GLN A 1 68 ? -2.896 -32.281 -10.023 1 92.38 68 GLN A CA 1
ATOM 565 C C . GLN A 1 68 ? -1.519 -32.219 -10.68 1 92.38 68 GLN A C 1
ATOM 567 O O . GLN A 1 68 ? -1.369 -32.562 -11.852 1 92.38 68 GLN A O 1
ATOM 572 N N . LYS A 1 69 ? -0.587 -31.797 -9.898 1 91.44 69 LYS A N 1
ATOM 573 C CA . LYS A 1 69 ? 0.777 -31.75 -10.422 1 91.44 69 LYS A CA 1
ATOM 574 C C . LYS A 1 69 ? 1.271 -33.125 -10.812 1 91.44 69 LYS A C 1
ATOM 576 O O . LYS A 1 69 ? 1.923 -33.312 -11.844 1 91.44 69 LYS A O 1
ATOM 581 N N . ALA A 1 70 ? 0.966 -34.094 -10.047 1 94.94 70 ALA A N 1
ATOM 582 C CA . ALA A 1 70 ? 1.344 -35.469 -10.359 1 94.94 70 ALA A CA 1
ATOM 583 C C . ALA A 1 70 ? 0.655 -35.969 -11.633 1 94.94 70 ALA A C 1
ATOM 585 O O . ALA A 1 70 ? 1.279 -36.594 -12.477 1 94.94 70 ALA A O 1
ATOM 586 N N . GLU A 1 71 ? -0.634 -35.625 -11.727 1 95.69 71 GLU A N 1
ATOM 587 C CA . GLU A 1 71 ? -1.388 -36 -12.922 1 95.69 71 GLU A CA 1
ATOM 588 C C . GLU A 1 71 ? -0.812 -35.344 -14.164 1 95.69 71 GLU A C 1
ATOM 590 O O . GLU A 1 71 ? -0.75 -35.938 -15.234 1 95.69 71 GLU A O 1
ATOM 595 N N . ILE A 1 72 ? -0.386 -34.125 -14.016 1 94.62 72 ILE A N 1
ATOM 596 C CA . ILE A 1 72 ? 0.19 -33.375 -15.133 1 94.62 72 ILE A CA 1
ATOM 597 C C . ILE A 1 72 ? 1.51 -34.031 -15.555 1 94.62 72 ILE A C 1
ATOM 599 O O . ILE A 1 72 ? 1.805 -34.125 -16.75 1 94.62 72 ILE A O 1
ATOM 603 N N . LEU A 1 73 ? 2.273 -34.438 -14.586 1 95.5 73 LEU A N 1
ATOM 604 C CA . LEU A 1 73 ? 3.539 -35.094 -14.914 1 95.5 73 LEU A CA 1
ATOM 605 C C . LEU A 1 73 ? 3.303 -36.406 -15.641 1 95.5 73 LEU A C 1
ATOM 607 O O . LEU A 1 73 ? 4.027 -36.719 -16.578 1 95.5 73 LEU A O 1
ATOM 611 N N . GLU A 1 74 ? 2.271 -37.188 -15.234 1 97.75 74 GLU A N 1
ATOM 612 C CA . GLU A 1 74 ? 1.911 -38.406 -15.938 1 97.75 74 GLU A CA 1
ATOM 613 C C . GLU A 1 74 ? 1.444 -38.125 -17.359 1 97.75 74 GLU A C 1
ATOM 615 O O . GLU A 1 74 ? 1.833 -38.812 -18.297 1 97.75 74 GLU A O 1
ATOM 620 N N . TRP A 1 75 ? 0.631 -37.094 -17.391 1 96 75 TRP A N 1
ATOM 621 C CA . TRP A 1 75 ? 0.183 -36.625 -18.688 1 96 75 TRP A CA 1
ATOM 622 C C . TRP A 1 75 ? 1.37 -36.219 -19.562 1 96 75 TRP A C 1
ATOM 624 O O . TRP A 1 75 ? 1.421 -36.594 -20.75 1 96 75 TRP A O 1
ATOM 634 N N . ALA A 1 76 ? 2.314 -35.5 -19.047 1 96.69 76 ALA A N 1
ATOM 635 C CA . ALA A 1 76 ? 3.484 -35.031 -19.781 1 96.69 76 ALA A CA 1
ATOM 636 C C . ALA A 1 76 ? 4.301 -36.188 -20.312 1 96.69 76 ALA A C 1
ATOM 638 O O . ALA A 1 76 ? 4.848 -36.125 -21.422 1 96.69 76 ALA A O 1
ATOM 639 N N . LYS A 1 77 ? 4.41 -37.281 -19.578 1 97.25 77 LYS A N 1
ATOM 640 C CA . LYS A 1 77 ? 5.098 -38.469 -20.031 1 97.25 77 LYS A CA 1
ATOM 641 C C . LYS A 1 77 ? 4.379 -39.125 -21.219 1 97.25 77 LYS A C 1
ATOM 643 O O . LYS A 1 77 ? 5.016 -39.5 -22.188 1 97.25 77 LYS A O 1
ATOM 648 N N . LYS A 1 78 ? 3.125 -39.156 -21.062 1 96.62 78 LYS A N 1
ATOM 649 C CA . LYS A 1 78 ? 2.295 -39.75 -22.094 1 96.62 78 LYS A CA 1
ATOM 650 C C . LYS A 1 78 ? 2.459 -39.031 -23.422 1 96.62 78 LYS A C 1
ATOM 652 O O . LYS A 1 78 ? 2.496 -39.656 -24.484 1 96.62 78 LYS A O 1
ATOM 657 N N . PHE A 1 79 ? 2.627 -37.688 -23.391 1 96.69 79 PHE A N 1
ATOM 658 C CA . PHE A 1 79 ? 2.648 -36.906 -24.609 1 96.69 79 PHE A CA 1
ATOM 659 C C . PHE A 1 79 ? 4.059 -36.406 -24.906 1 96.69 79 PHE A C 1
ATOM 661 O O . PHE A 1 79 ? 4.254 -35.562 -25.766 1 96.69 79 PHE A O 1
ATOM 668 N N . LYS A 1 80 ? 5.039 -36.906 -24.172 1 95.56 80 LYS A N 1
ATOM 669 C CA . LYS A 1 80 ? 6.469 -36.719 -24.422 1 95.56 80 LYS A CA 1
ATOM 670 C C . LYS A 1 80 ? 6.867 -35.25 -24.328 1 95.56 80 LYS A C 1
ATOM 672 O O . LYS A 1 80 ? 7.645 -34.75 -25.141 1 95.56 80 LYS A O 1
ATOM 677 N N . VAL A 1 81 ? 6.289 -34.531 -23.344 1 96.06 81 VAL A N 1
ATOM 678 C CA . VAL A 1 81 ? 6.656 -33.156 -23.125 1 96.06 81 VAL A CA 1
ATOM 679 C C . VAL A 1 81 ? 7.09 -32.969 -21.672 1 96.06 81 VAL A C 1
ATOM 681 O O . VAL A 1 81 ? 6.895 -31.891 -21.094 1 96.06 81 VAL A O 1
ATOM 684 N N . GLU A 1 82 ? 7.531 -34.031 -21.031 1 96.06 82 GLU A N 1
ATOM 685 C CA . GLU A 1 82 ? 7.902 -34.031 -19.625 1 96.06 82 GLU A CA 1
ATOM 686 C C . GLU A 1 82 ? 8.953 -32.938 -19.328 1 96.06 82 GLU A C 1
ATOM 688 O O . GLU A 1 82 ? 8.828 -32.219 -18.359 1 96.06 82 GLU A O 1
ATOM 693 N N . GLU A 1 83 ? 10.047 -32.844 -20.172 1 96 83 GLU A N 1
ATOM 694 C CA . GLU A 1 83 ? 11.117 -31.891 -19.953 1 96 83 GLU A CA 1
ATOM 695 C C . GLU A 1 83 ? 10.609 -30.453 -20.062 1 96 83 GLU A C 1
ATOM 697 O O . GLU A 1 83 ? 11.016 -29.594 -19.297 1 96 83 GLU A O 1
ATOM 702 N N . GLN A 1 84 ? 9.68 -30.266 -21 1 93.62 84 GLN A N 1
ATOM 703 C CA . GLN A 1 84 ? 9.117 -28.938 -21.156 1 93.62 84 GLN A CA 1
ATOM 704 C C . GLN A 1 84 ? 8.25 -28.547 -19.969 1 93.62 84 GLN A C 1
ATOM 706 O O . GLN A 1 84 ? 8.289 -27.406 -19.516 1 93.62 84 GLN A O 1
ATOM 711 N N . VAL A 1 85 ? 7.484 -29.469 -19.484 1 92.12 85 VAL A N 1
ATOM 712 C CA . VAL A 1 85 ? 6.633 -29.219 -18.312 1 92.12 85 VAL A CA 1
ATOM 713 C C . VAL A 1 85 ? 7.5 -28.922 -17.094 1 92.12 85 VAL A C 1
ATOM 715 O O . VAL A 1 85 ? 7.246 -27.969 -16.359 1 92.12 85 VAL A O 1
ATOM 718 N N . LYS A 1 86 ? 8.523 -29.719 -16.859 1 92.69 86 LYS A N 1
ATOM 719 C CA . LYS A 1 86 ? 9.414 -29.516 -15.727 1 92.69 86 LYS A CA 1
ATOM 720 C C . LYS A 1 86 ? 10.102 -28.156 -15.805 1 92.69 86 LYS A C 1
ATOM 722 O O . LYS A 1 86 ? 10.211 -27.438 -14.805 1 92.69 86 LYS A O 1
ATOM 727 N N . ALA A 1 87 ? 10.57 -27.812 -17.016 1 92.12 87 ALA A N 1
ATOM 728 C CA . ALA A 1 87 ? 11.211 -26.516 -17.203 1 92.12 87 ALA A CA 1
ATOM 729 C C . ALA A 1 87 ? 10.25 -25.375 -16.906 1 92.12 87 ALA A C 1
ATOM 731 O O . ALA A 1 87 ? 10.633 -24.375 -16.281 1 92.12 87 ALA A O 1
ATOM 732 N N . PHE A 1 88 ? 9.023 -25.531 -17.359 1 87.56 88 PHE A N 1
ATOM 733 C CA . PHE A 1 88 ? 8 -24.531 -17.109 1 87.56 88 PHE A CA 1
ATOM 734 C C . PHE A 1 88 ? 7.727 -24.391 -15.617 1 87.56 88 PHE A C 1
ATOM 736 O O . PHE A 1 88 ? 7.695 -23.281 -15.086 1 87.56 88 PHE A O 1
ATOM 743 N N . GLU A 1 89 ? 7.508 -25.484 -14.953 1 87.38 89 GLU A N 1
ATOM 744 C CA . GLU A 1 89 ? 7.227 -25.484 -13.523 1 87.38 89 GLU A CA 1
ATOM 745 C C . GLU A 1 89 ? 8.375 -24.844 -12.742 1 87.38 89 GLU A C 1
ATOM 747 O O . GLU A 1 89 ? 8.141 -24.109 -11.789 1 87.38 89 GLU A O 1
ATOM 752 N N . GLU A 1 90 ? 9.609 -25.203 -13.109 1 89.81 90 GLU A N 1
ATOM 753 C CA . GLU A 1 90 ? 10.773 -24.625 -12.445 1 89.81 90 GLU A CA 1
ATOM 754 C C . GLU A 1 90 ? 10.82 -23.109 -12.641 1 89.81 90 GLU A C 1
ATOM 756 O O . GLU A 1 90 ? 11.141 -22.359 -11.719 1 89.81 90 GLU A O 1
ATOM 761 N N . SER A 1 91 ? 10.523 -22.703 -13.852 1 85.94 91 SER A N 1
ATOM 762 C CA . SER A 1 91 ? 10.516 -21.266 -14.141 1 85.94 91 SER A CA 1
ATOM 763 C C . SER A 1 91 ? 9.469 -20.547 -13.305 1 85.94 91 SER A C 1
ATOM 765 O O . SER A 1 91 ? 9.734 -19.453 -12.773 1 85.94 91 SER A O 1
ATOM 767 N N . VAL A 1 92 ? 8.312 -21.156 -13.203 1 84.12 92 VAL A N 1
ATOM 768 C CA . VAL A 1 92 ? 7.23 -20.578 -12.414 1 84.12 92 VAL A CA 1
ATOM 769 C C . VAL A 1 92 ? 7.645 -20.5 -10.945 1 84.12 92 VAL A C 1
ATOM 771 O O . VAL A 1 92 ? 7.434 -19.484 -10.281 1 84.12 92 VAL A O 1
ATOM 774 N N . LYS A 1 93 ? 8.195 -21.594 -10.453 1 87.06 93 LYS A N 1
ATOM 775 C CA . LYS A 1 93 ? 8.648 -21.641 -9.062 1 87.06 93 LYS A CA 1
ATOM 776 C C . LYS A 1 93 ? 9.703 -20.578 -8.789 1 87.06 93 LYS A C 1
ATOM 778 O O . LYS A 1 93 ? 9.648 -19.891 -7.758 1 87.06 93 LYS A O 1
ATOM 783 N N . LYS A 1 94 ? 10.625 -20.422 -9.656 1 88.69 94 LYS A N 1
ATOM 784 C CA . LYS A 1 94 ? 11.68 -19.422 -9.492 1 88.69 94 LYS A CA 1
ATOM 785 C C . LYS A 1 94 ? 11.102 -18.016 -9.469 1 88.69 94 LYS A C 1
ATOM 787 O O . LYS A 1 94 ? 11.508 -17.188 -8.648 1 88.69 94 LYS A O 1
ATOM 792 N N . HIS A 1 95 ? 10.203 -17.781 -10.367 1 85.56 95 HIS A N 1
ATOM 793 C CA . HIS A 1 95 ? 9.578 -16.469 -10.422 1 85.56 95 HIS A CA 1
ATOM 794 C C . HIS A 1 95 ? 8.805 -16.172 -9.141 1 85.56 95 HIS A C 1
ATOM 796 O O . HIS A 1 95 ? 8.883 -15.07 -8.602 1 85.56 95 HIS A O 1
ATOM 802 N N . LYS A 1 96 ? 8.078 -17.125 -8.688 1 85.44 96 LYS A N 1
ATOM 803 C CA . LYS A 1 96 ? 7.328 -16.984 -7.441 1 85.44 96 LYS A CA 1
ATOM 804 C C . LYS A 1 96 ? 8.258 -16.641 -6.281 1 85.44 96 LYS A C 1
ATOM 806 O O . LYS A 1 96 ? 7.949 -15.75 -5.48 1 85.44 96 LYS A O 1
ATOM 811 N N . GLU A 1 97 ? 9.289 -17.375 -6.199 1 90.75 97 GLU A N 1
ATOM 812 C CA . GLU A 1 97 ? 10.25 -17.156 -5.121 1 90.75 97 GLU A CA 1
ATOM 813 C C . GLU A 1 97 ? 10.875 -15.766 -5.215 1 90.75 97 GLU A C 1
ATOM 815 O O . GLU A 1 97 ? 11.078 -15.102 -4.199 1 90.75 97 GLU A O 1
ATOM 820 N N . GLU A 1 98 ? 11.117 -15.375 -6.406 1 91.06 98 GLU A N 1
ATOM 821 C CA . GLU A 1 98 ? 11.68 -14.047 -6.613 1 91.06 98 GLU A CA 1
ATOM 822 C C . GLU A 1 98 ? 10.711 -12.961 -6.16 1 91.06 98 GLU A C 1
ATOM 824 O O . GLU A 1 98 ? 11.102 -12.016 -5.473 1 91.06 98 GLU A O 1
ATOM 829 N N . VAL A 1 99 ? 9.484 -13.102 -6.559 1 88.38 99 VAL A N 1
ATOM 830 C CA . VAL A 1 99 ? 8.469 -12.125 -6.172 1 88.38 99 VAL A CA 1
ATOM 831 C C . VAL A 1 99 ? 8.32 -12.102 -4.652 1 88.38 99 VAL A C 1
ATOM 833 O O . VAL A 1 99 ? 8.281 -11.031 -4.043 1 88.38 99 VAL A O 1
ATOM 836 N N . LYS A 1 100 ? 8.242 -13.266 -4.07 1 90.56 100 LYS A N 1
ATOM 837 C CA . LYS A 1 100 ? 8.141 -13.367 -2.617 1 90.56 100 LYS A CA 1
ATOM 838 C C . LYS A 1 100 ? 9.289 -12.625 -1.936 1 90.56 100 LYS A C 1
ATOM 840 O O . LYS A 1 100 ? 9.062 -11.828 -1.021 1 90.56 100 LYS A O 1
ATOM 845 N N . LYS A 1 101 ? 10.445 -12.922 -2.387 1 93.12 101 LYS A N 1
ATOM 846 C CA . LYS A 1 101 ? 11.641 -12.32 -1.797 1 93.12 101 LYS A CA 1
ATOM 847 C C . LYS A 1 101 ? 11.625 -10.805 -1.966 1 93.12 101 LYS A C 1
ATOM 849 O O . LYS A 1 101 ? 11.961 -10.062 -1.038 1 93.12 101 LYS A O 1
ATOM 854 N N . ASN A 1 102 ? 11.242 -10.383 -3.15 1 93.25 102 ASN A N 1
ATOM 855 C CA . ASN A 1 102 ? 11.203 -8.953 -3.439 1 93.25 102 ASN A CA 1
ATOM 856 C C . ASN A 1 102 ? 10.164 -8.234 -2.584 1 93.25 102 ASN A C 1
ATOM 858 O O . ASN A 1 102 ? 10.422 -7.148 -2.066 1 93.25 102 ASN A O 1
ATOM 862 N N . VAL A 1 103 ? 9.023 -8.828 -2.469 1 94.12 103 VAL A N 1
ATOM 863 C CA . VAL A 1 103 ? 7.977 -8.242 -1.638 1 94.12 103 VAL A CA 1
ATOM 864 C C . VAL A 1 103 ? 8.438 -8.211 -0.181 1 94.12 103 VAL A C 1
ATOM 866 O O . VAL A 1 103 ? 8.266 -7.195 0.503 1 94.12 103 VAL A O 1
ATOM 869 N N . ASP A 1 104 ? 9.039 -9.297 0.293 1 93.88 104 ASP A N 1
ATOM 870 C CA . ASP A 1 104 ? 9.562 -9.359 1.653 1 93.88 104 ASP A CA 1
ATOM 871 C C . ASP A 1 104 ? 10.57 -8.234 1.904 1 93.88 104 ASP A C 1
ATOM 873 O O . ASP A 1 104 ? 10.516 -7.566 2.938 1 93.88 104 ASP A O 1
ATOM 877 N N . ALA A 1 105 ? 11.422 -8.078 1.025 1 95.62 105 ALA A N 1
ATOM 878 C CA . ALA A 1 105 ? 12.461 -7.059 1.161 1 95.62 105 ALA A CA 1
ATOM 879 C C . ALA A 1 105 ? 11.852 -5.664 1.222 1 95.62 105 ALA A C 1
ATOM 881 O O . ALA A 1 105 ? 12.25 -4.836 2.047 1 95.62 105 ALA A O 1
ATOM 882 N N . LEU A 1 106 ? 10.891 -5.414 0.335 1 96.69 106 LEU A N 1
ATOM 883 C CA . LEU A 1 106 ? 10.219 -4.117 0.317 1 96.69 106 LEU A CA 1
ATOM 884 C C . LEU A 1 106 ? 9.484 -3.869 1.63 1 96.69 106 LEU A C 1
ATOM 886 O O . LEU A 1 106 ? 9.617 -2.799 2.229 1 96.69 106 LEU A O 1
ATOM 890 N N . LEU A 1 107 ? 8.742 -4.848 2.094 1 96.5 107 LEU A N 1
ATOM 891 C CA . LEU A 1 107 ? 7.949 -4.703 3.311 1 96.5 107 LEU A CA 1
ATOM 892 C C . LEU A 1 107 ? 8.852 -4.523 4.527 1 96.5 107 LEU A C 1
ATOM 894 O O . LEU A 1 107 ? 8.508 -3.785 5.453 1 96.5 107 LEU A O 1
ATOM 898 N N . ALA A 1 108 ? 9.969 -5.156 4.539 1 94.38 108 ALA A N 1
ATOM 899 C CA . ALA A 1 108 ? 10.906 -5.098 5.66 1 94.38 108 ALA A CA 1
ATOM 900 C C . ALA A 1 108 ? 11.492 -3.695 5.809 1 94.38 108 ALA A C 1
ATOM 902 O O . ALA A 1 108 ? 11.891 -3.297 6.906 1 94.38 108 ALA A O 1
ATOM 903 N N . GLU A 1 109 ? 11.508 -2.924 4.762 1 95.81 109 GLU A N 1
ATOM 904 C CA . GLU A 1 109 ? 12.133 -1.604 4.762 1 95.81 109 GLU A CA 1
ATOM 905 C C . GLU A 1 109 ? 11.133 -0.524 5.176 1 95.81 109 GLU A C 1
ATOM 907 O O . GLU A 1 109 ? 11.531 0.596 5.508 1 95.81 109 GLU A O 1
ATOM 912 N N . LEU A 1 110 ? 9.898 -0.875 5.199 1 97 110 LEU A N 1
ATOM 913 C CA . LEU A 1 110 ? 8.852 0.138 5.312 1 97 110 LEU A CA 1
ATOM 914 C C . LEU A 1 110 ? 8.883 0.798 6.684 1 97 110 LEU A C 1
ATOM 916 O O . LEU A 1 110 ? 8.75 2.02 6.797 1 97 110 LEU A O 1
ATOM 920 N N . PRO A 1 111 ? 9.094 0.017 7.812 1 94.69 111 PRO A N 1
ATOM 921 C CA . PRO A 1 111 ? 9.125 0.672 9.125 1 94.69 111 PRO A CA 1
ATOM 922 C C . PRO A 1 111 ? 10.242 1.703 9.242 1 94.69 111 PRO A C 1
ATOM 924 O O . PRO A 1 111 ? 10.016 2.811 9.734 1 94.69 111 PRO A O 1
ATOM 927 N N . ALA A 1 112 ? 11.438 1.364 8.789 1 95.25 112 ALA A N 1
ATOM 928 C CA . ALA A 1 112 ? 12.547 2.312 8.82 1 95.25 112 ALA A CA 1
ATOM 929 C C . ALA A 1 112 ? 12.266 3.516 7.926 1 95.25 112 ALA A C 1
ATOM 931 O O . ALA A 1 112 ? 12.594 4.652 8.273 1 95.25 112 ALA A O 1
ATOM 932 N N . PHE A 1 113 ? 11.703 3.295 6.77 1 96.62 113 PHE A N 1
ATOM 933 C CA . PHE A 1 113 ? 11.352 4.371 5.852 1 96.62 113 PHE A CA 1
ATOM 934 C C . PHE A 1 113 ? 10.328 5.312 6.484 1 96.62 113 PHE A C 1
ATOM 936 O O . PHE A 1 113 ? 10.461 6.531 6.391 1 96.62 113 PHE A O 1
ATOM 943 N N . HIS A 1 114 ? 9.32 4.746 7.078 1 95.69 114 HIS A N 1
ATOM 944 C CA . HIS A 1 114 ? 8.297 5.535 7.762 1 95.69 114 HIS A CA 1
ATOM 945 C C . HIS A 1 114 ? 8.914 6.414 8.844 1 95.69 114 HIS A C 1
ATOM 947 O O . HIS A 1 114 ? 8.539 7.578 8.992 1 95.69 114 HIS A O 1
ATOM 953 N N . LYS A 1 115 ? 9.82 5.863 9.594 1 94.94 115 LYS A N 1
ATOM 954 C CA . LYS A 1 115 ? 10.492 6.633 10.633 1 94.94 115 LYS A CA 1
ATOM 955 C C . LYS A 1 115 ? 11.242 7.82 10.047 1 94.94 115 LYS A C 1
ATOM 957 O O . LYS A 1 115 ? 11.164 8.938 10.562 1 94.94 115 LYS A O 1
ATOM 962 N N . LYS A 1 116 ? 11.984 7.59 8.984 1 95.94 116 LYS A N 1
ATOM 963 C CA . LYS A 1 116 ? 12.688 8.672 8.312 1 95.94 116 LYS A CA 1
ATOM 964 C C . LYS A 1 116 ? 11.719 9.758 7.852 1 95.94 116 LYS A C 1
ATOM 966 O O . LYS A 1 116 ? 12 10.953 8 1 95.94 116 LYS A O 1
ATOM 971 N N . PHE A 1 117 ? 10.648 9.305 7.289 1 95.25 117 PHE A N 1
ATOM 972 C CA . PHE A 1 117 ? 9.617 10.219 6.801 1 95.25 117 PHE A CA 1
ATOM 973 C C . PHE A 1 117 ? 9.055 11.055 7.938 1 95.25 117 PHE A C 1
ATOM 975 O O . PHE A 1 117 ? 8.969 12.281 7.836 1 95.25 117 PHE A O 1
ATOM 982 N N . THR A 1 118 ? 8.711 10.383 9.023 1 93.56 118 THR A N 1
ATOM 983 C CA . THR A 1 118 ? 8.102 11.086 10.141 1 93.56 118 THR A CA 1
ATOM 984 C C . THR A 1 118 ? 9.117 11.984 10.844 1 93.56 118 THR A C 1
ATOM 986 O O . THR A 1 118 ? 8.766 13.047 11.359 1 93.56 118 THR A O 1
ATOM 989 N N . ASP A 1 119 ? 10.398 11.594 10.875 1 94.5 119 ASP A N 1
ATOM 990 C CA . ASP A 1 119 ? 11.445 12.445 11.422 1 94.5 119 ASP A CA 1
ATOM 991 C C . ASP A 1 119 ? 11.547 13.758 10.656 1 94.5 119 ASP A C 1
ATOM 993 O O . ASP A 1 119 ? 11.758 14.82 11.25 1 94.5 119 ASP A O 1
ATOM 997 N N . ILE A 1 120 ? 11.422 13.656 9.359 1 94 120 ILE A N 1
ATOM 998 C CA . ILE A 1 120 ? 11.445 14.859 8.531 1 94 120 ILE A CA 1
ATOM 999 C C . ILE A 1 120 ? 10.258 15.75 8.883 1 94 120 ILE A C 1
ATOM 1001 O O . ILE A 1 120 ? 10.414 16.969 9.047 1 94 120 ILE A O 1
ATOM 1005 N N . LEU A 1 121 ? 9.086 15.18 9.07 1 91 121 LEU A N 1
ATOM 1006 C CA . LEU A 1 121 ? 7.867 15.922 9.367 1 91 121 LEU A CA 1
ATOM 1007 C C . LEU A 1 121 ? 7.941 16.562 10.75 1 91 121 LEU A C 1
ATOM 1009 O O . LEU A 1 121 ? 7.387 17.641 10.977 1 91 121 LEU A O 1
ATOM 1013 N N . ASP A 1 122 ? 8.664 15.914 11.633 1 91.56 122 ASP A N 1
ATOM 1014 C CA . ASP A 1 122 ? 8.688 16.359 13.023 1 91.56 122 ASP A CA 1
ATOM 1015 C C . ASP A 1 122 ? 9.797 17.375 13.258 1 91.56 122 ASP A C 1
ATOM 1017 O O . ASP A 1 122 ? 9.828 18.031 14.297 1 91.56 122 ASP A O 1
ATOM 1021 N N . ASN A 1 123 ? 10.641 17.469 12.305 1 92.75 123 ASN A N 1
ATOM 1022 C CA . ASN A 1 123 ? 11.719 18.438 12.445 1 92.75 123 ASN A CA 1
ATOM 1023 C C . ASN A 1 123 ? 11.203 19.875 12.297 1 92.75 123 ASN A C 1
ATOM 1025 O O . ASN A 1 123 ? 10.836 20.297 11.203 1 92.75 123 ASN A O 1
ATOM 1029 N N . GLU A 1 124 ? 11.25 20.656 13.352 1 92.44 124 GLU A N 1
ATOM 1030 C CA . GLU A 1 124 ? 10.711 22.016 13.336 1 92.44 124 GLU A CA 1
ATOM 1031 C C . GLU A 1 124 ? 11.805 23.031 13.016 1 92.44 124 GLU A C 1
ATOM 1033 O O . GLU A 1 124 ? 11.516 24.219 12.828 1 92.44 124 GLU A O 1
ATOM 1038 N N . ASN A 1 125 ? 13.031 22.531 12.977 1 96.06 125 ASN A N 1
ATOM 1039 C CA . ASN A 1 125 ? 14.148 23.406 12.672 1 96.06 125 ASN A CA 1
ATOM 1040 C C . ASN A 1 125 ? 14.43 23.469 11.172 1 96.06 125 ASN A C 1
ATOM 1042 O O . ASN A 1 125 ? 15.586 23.406 10.75 1 96.06 125 ASN A O 1
ATOM 1046 N N . GLN A 1 126 ? 13.43 23.484 10.414 1 94.94 126 GLN A N 1
ATOM 1047 C CA . GLN A 1 126 ? 13.492 23.609 8.961 1 94.94 126 GLN A CA 1
ATOM 1048 C C . GLN A 1 126 ? 12.336 24.453 8.43 1 94.94 126 GLN A C 1
ATOM 1050 O O . GLN A 1 126 ? 11.32 24.625 9.109 1 94.94 126 GLN A O 1
ATOM 1055 N N . THR A 1 127 ? 12.547 24.984 7.266 1 91.81 127 THR A N 1
ATOM 1056 C CA . THR A 1 127 ? 11.461 25.672 6.59 1 91.81 127 THR A CA 1
ATOM 1057 C C . THR A 1 127 ? 10.531 24.688 5.895 1 91.81 127 THR A C 1
ATOM 1059 O O . THR A 1 127 ? 10.883 23.516 5.734 1 91.81 127 THR A O 1
ATOM 1062 N N . HIS A 1 128 ? 9.414 25.156 5.578 1 88.56 128 HIS A N 1
ATOM 1063 C CA . HIS A 1 128 ? 8.492 24.297 4.84 1 88.56 128 HIS A CA 1
ATOM 1064 C C . HIS A 1 128 ? 9.094 23.859 3.508 1 88.56 128 HIS A C 1
ATOM 1066 O O . HIS A 1 128 ? 8.898 22.734 3.076 1 88.56 128 HIS A O 1
ATOM 1072 N N . ALA A 1 129 ? 9.781 24.766 2.9 1 88.94 129 ALA A N 1
ATOM 1073 C CA . ALA A 1 129 ? 10.43 24.453 1.634 1 88.94 129 ALA A CA 1
ATOM 1074 C C . ALA A 1 129 ? 11.469 23.344 1.816 1 88.94 129 ALA A C 1
ATOM 1076 O O . ALA A 1 129 ? 11.547 22.422 1.014 1 88.94 129 ALA A O 1
ATOM 1077 N N . GLU A 1 130 ? 12.266 23.484 2.846 1 92.94 130 GLU A N 1
ATOM 1078 C CA . GLU A 1 130 ? 13.266 22.469 3.145 1 92.94 130 GLU A CA 1
ATOM 1079 C C . GLU A 1 130 ? 12.609 21.109 3.41 1 92.94 130 GLU A C 1
ATOM 1081 O O . GLU A 1 130 ? 13.102 20.078 2.965 1 92.94 130 GLU A O 1
ATOM 1086 N N . MET A 1 131 ? 11.594 21.094 4.109 1 92.5 131 MET A N 1
ATOM 1087 C CA . MET A 1 131 ? 10.844 19.859 4.383 1 92.5 131 MET A CA 1
ATOM 1088 C C . MET A 1 131 ? 10.367 19.219 3.09 1 92.5 131 MET A C 1
ATOM 1090 O O . MET A 1 131 ? 10.539 18 2.898 1 92.5 131 MET A O 1
ATOM 1094 N N . ARG A 1 132 ? 9.82 20.016 2.27 1 89.69 132 ARG A N 1
ATOM 1095 C CA . ARG A 1 132 ? 9.336 19.516 0.987 1 89.69 132 ARG A CA 1
ATOM 1096 C C . ARG A 1 132 ? 10.469 18.891 0.173 1 89.69 132 ARG A C 1
ATOM 1098 O O . ARG A 1 132 ? 10.297 17.828 -0.424 1 89.69 132 ARG A O 1
ATOM 1105 N N . ASP A 1 133 ? 11.508 19.562 0.155 1 94 133 ASP A N 1
ATOM 1106 C CA . ASP A 1 133 ? 12.656 19.062 -0.6 1 94 133 ASP A CA 1
ATOM 1107 C C . ASP A 1 133 ? 13.148 17.734 -0.04 1 94 133 ASP A C 1
ATOM 1109 O O . ASP A 1 133 ? 13.484 16.828 -0.799 1 94 133 ASP A O 1
ATOM 1113 N N . LYS A 1 134 ? 13.172 17.625 1.25 1 95.38 134 LYS A N 1
ATOM 1114 C CA . LYS A 1 134 ? 13.625 16.391 1.883 1 95.38 134 LYS A CA 1
ATOM 1115 C C . LYS A 1 134 ? 12.664 15.242 1.593 1 95.38 134 LYS A C 1
ATOM 1117 O O . LYS A 1 134 ? 13.086 14.109 1.351 1 95.38 134 LYS A O 1
ATOM 1122 N N . ILE A 1 135 ? 11.43 15.523 1.604 1 93.25 135 ILE A N 1
ATOM 1123 C CA . ILE A 1 135 ? 10.422 14.508 1.303 1 93.25 135 ILE A CA 1
ATOM 1124 C C . ILE A 1 135 ? 10.547 14.078 -0.156 1 93.25 135 ILE A C 1
ATOM 1126 O O . ILE A 1 135 ? 10.469 12.883 -0.465 1 93.25 135 ILE A O 1
ATOM 1130 N N . HIS A 1 136 ? 10.688 15.094 -0.976 1 94.31 136 HIS A N 1
ATOM 1131 C CA . HIS A 1 136 ? 10.875 14.789 -2.391 1 94.31 136 HIS A CA 1
ATOM 1132 C C . HIS A 1 136 ? 12.102 13.922 -2.615 1 94.31 136 HIS A C 1
ATOM 1134 O O . HIS A 1 136 ? 12.062 12.969 -3.396 1 94.31 136 HIS A O 1
ATOM 1140 N N . ALA A 1 137 ? 13.141 14.234 -2.01 1 96.38 137 ALA A N 1
ATOM 1141 C CA . ALA A 1 137 ? 14.359 13.445 -2.115 1 96.38 137 ALA A CA 1
ATOM 1142 C C . ALA A 1 137 ? 14.125 12.008 -1.648 1 96.38 137 ALA A C 1
ATOM 1144 O O . ALA A 1 137 ? 14.609 11.062 -2.275 1 96.38 137 ALA A O 1
ATOM 1145 N N . LEU A 1 138 ? 13.43 11.867 -0.539 1 95.31 138 LEU A N 1
ATOM 1146 C CA . LEU A 1 138 ? 13.109 10.547 -0.009 1 95.31 138 LEU A CA 1
ATOM 1147 C C . LEU A 1 138 ? 12.297 9.742 -1.014 1 95.31 138 LEU A C 1
ATOM 1149 O O . LEU A 1 138 ? 12.547 8.555 -1.211 1 95.31 138 LEU A O 1
ATOM 1153 N N . LYS A 1 139 ? 11.359 10.344 -1.623 1 94.94 139 LYS A N 1
ATOM 1154 C CA . LYS A 1 139 ? 10.508 9.719 -2.633 1 94.94 139 LYS A CA 1
ATOM 1155 C C . LYS A 1 139 ? 11.328 9.25 -3.832 1 94.94 139 LYS A C 1
ATOM 1157 O O . LYS A 1 139 ? 11.094 8.172 -4.371 1 94.94 139 LYS A O 1
ATOM 1162 N N . MET A 1 140 ? 12.25 10.07 -4.238 1 96.56 140 MET A N 1
ATOM 1163 C CA . MET A 1 140 ? 13.086 9.742 -5.391 1 96.56 140 MET A CA 1
ATOM 1164 C C . MET A 1 140 ? 14.039 8.602 -5.062 1 96.56 140 MET A C 1
ATOM 1166 O O . MET A 1 140 ? 14.328 7.754 -5.914 1 96.56 140 MET A O 1
ATOM 1170 N N . GLU A 1 141 ? 14.539 8.609 -3.912 1 96.69 141 GLU A N 1
ATOM 1171 C CA . GLU A 1 141 ? 15.477 7.578 -3.484 1 96.69 141 GLU A CA 1
ATOM 1172 C C . GLU A 1 141 ? 14.789 6.219 -3.359 1 96.69 141 GLU A C 1
ATOM 1174 O O . GLU A 1 141 ? 15.344 5.195 -3.764 1 96.69 141 GLU A O 1
ATOM 1179 N N . LYS A 1 142 ? 13.648 6.242 -2.771 1 97 142 LYS A N 1
ATOM 1180 C CA . LYS A 1 142 ? 12.906 5.016 -2.516 1 97 142 LYS A CA 1
ATOM 1181 C C . LYS A 1 142 ? 11.445 5.156 -2.941 1 97 142 LYS A C 1
ATOM 1183 O O . LYS A 1 142 ? 10.547 5.16 -2.098 1 97 142 LYS A O 1
ATOM 1188 N N . PRO A 1 143 ? 11.211 5.137 -4.191 1 96 143 PRO A N 1
ATOM 1189 C CA . PRO A 1 143 ? 9.875 5.43 -4.699 1 96 143 PRO A CA 1
ATOM 1190 C C . PRO A 1 143 ? 8.844 4.371 -4.312 1 96 143 PRO A C 1
ATOM 1192 O O . PRO A 1 143 ? 7.688 4.695 -4.047 1 96 143 PRO A O 1
ATOM 1195 N N . LYS A 1 144 ? 9.203 3.072 -4.277 1 95.88 144 LYS A N 1
ATOM 1196 C CA . LYS A 1 144 ? 8.242 2.027 -3.939 1 95.88 144 LYS A CA 1
ATOM 1197 C C . LYS A 1 144 ? 7.828 2.115 -2.475 1 95.88 144 LYS A C 1
ATOM 1199 O O . LYS A 1 144 ? 6.641 2.021 -2.154 1 95.88 144 LYS A O 1
ATOM 1204 N N . GLU A 1 145 ? 8.828 2.312 -1.649 1 96.62 145 GLU A N 1
ATOM 1205 C CA . GLU A 1 145 ? 8.547 2.445 -0.222 1 96.62 145 GLU A CA 1
ATOM 1206 C C . GLU A 1 145 ? 7.629 3.631 0.052 1 96.62 145 GLU A C 1
ATOM 1208 O O . GLU A 1 145 ? 6.707 3.535 0.866 1 96.62 145 GLU A O 1
ATOM 1213 N N . PHE A 1 146 ? 7.938 4.77 -0.635 1 95.69 146 PHE A N 1
ATOM 1214 C CA . PHE A 1 146 ? 7.113 5.961 -0.469 1 95.69 146 PHE A CA 1
ATOM 1215 C C . PHE A 1 146 ? 5.672 5.684 -0.872 1 95.69 146 PHE A C 1
ATOM 1217 O O . PHE A 1 146 ? 4.738 6.039 -0.146 1 95.69 146 PHE A O 1
ATOM 1224 N N . ALA A 1 147 ? 5.488 4.996 -1.952 1 93.88 147 ALA A N 1
ATOM 1225 C CA . ALA A 1 147 ? 4.156 4.699 -2.473 1 93.88 147 ALA A CA 1
ATOM 1226 C C . ALA A 1 147 ? 3.393 3.777 -1.529 1 93.88 147 ALA A C 1
ATOM 1228 O O . ALA A 1 147 ? 2.227 4.031 -1.215 1 93.88 147 ALA A O 1
ATOM 1229 N N . VAL A 1 148 ? 4.008 2.736 -1.087 1 95.88 148 VAL A N 1
ATOM 1230 C CA . VAL A 1 148 ? 3.342 1.756 -0.234 1 95.88 148 VAL A CA 1
ATOM 1231 C C . VAL A 1 148 ? 3.002 2.389 1.113 1 95.88 148 VAL A C 1
ATOM 1233 O O . VAL A 1 148 ? 1.896 2.211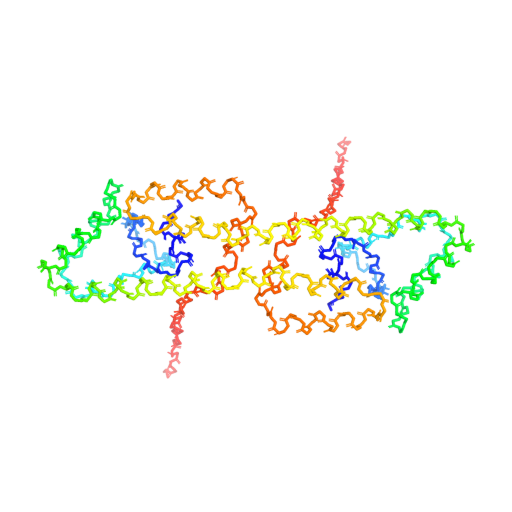 1.629 1 95.88 148 VAL A O 1
ATOM 1236 N N . MET A 1 149 ? 3.941 3.107 1.681 1 94.44 149 MET A N 1
ATOM 1237 C CA . MET A 1 149 ? 3.699 3.787 2.949 1 94.44 149 MET A CA 1
ATOM 1238 C C . MET A 1 149 ? 2.52 4.75 2.834 1 94.44 149 MET A C 1
ATOM 1240 O O . MET A 1 149 ? 1.65 4.777 3.707 1 94.44 149 MET A O 1
ATOM 1244 N N . THR A 1 150 ? 2.492 5.582 1.781 1 92.06 150 THR A N 1
ATOM 1245 C CA . THR A 1 150 ? 1.42 6.555 1.603 1 92.06 150 THR A CA 1
ATOM 1246 C C . THR A 1 150 ? 0.078 5.855 1.415 1 92.06 150 THR A C 1
ATOM 1248 O O . THR A 1 150 ? -0.952 6.332 1.895 1 92.06 150 THR A O 1
ATOM 1251 N N . PHE A 1 151 ? 0.116 4.77 0.719 1 93 151 PHE A N 1
ATOM 1252 C CA . PHE A 1 151 ? -1.091 3.967 0.569 1 93 151 PHE A CA 1
ATOM 1253 C C . PHE A 1 151 ? -1.59 3.479 1.924 1 93 151 PHE A C 1
ATOM 1255 O O . PHE A 1 151 ? -2.785 3.559 2.217 1 93 151 PHE A O 1
ATOM 1262 N N . ALA A 1 152 ? -0.72 2.975 2.758 1 94.19 152 ALA A N 1
ATOM 1263 C CA . ALA A 1 152 ? -1.062 2.494 4.094 1 94.19 152 ALA A CA 1
ATOM 1264 C C . ALA A 1 152 ? -1.62 3.623 4.957 1 94.19 152 ALA A C 1
ATOM 1266 O O . ALA A 1 152 ? -2.598 3.432 5.684 1 94.19 152 ALA A O 1
ATOM 1267 N N . ALA A 1 153 ? -1 4.762 4.848 1 91.56 153 ALA A N 1
ATOM 1268 C CA . ALA A 1 153 ? -1.374 5.906 5.676 1 91.56 153 ALA A CA 1
ATOM 1269 C C . ALA A 1 153 ? -2.803 6.352 5.379 1 91.56 153 ALA A C 1
ATOM 1271 O O . ALA A 1 153 ? -3.463 6.953 6.23 1 91.56 153 ALA A O 1
ATOM 1272 N N . ARG A 1 154 ? -3.312 6.105 4.223 1 87.25 154 ARG A N 1
ATOM 1273 C CA . ARG A 1 154 ? -4.645 6.535 3.811 1 87.25 154 ARG A CA 1
ATOM 1274 C C . ARG A 1 154 ? -5.719 5.93 4.707 1 87.25 154 ARG A C 1
ATOM 1276 O O . ARG A 1 154 ? -6.805 6.496 4.855 1 87.25 154 ARG A O 1
ATOM 1283 N N . TYR A 1 155 ? -5.418 4.875 5.297 1 89.69 155 TYR A N 1
ATOM 1284 C CA . TYR A 1 155 ? -6.395 4.191 6.141 1 89.69 155 TYR A CA 1
ATOM 1285 C C . TYR A 1 155 ? -6.617 4.953 7.441 1 89.69 155 TYR A C 1
ATOM 1287 O O . TYR A 1 155 ? -7.594 4.703 8.156 1 89.69 155 TYR A O 1
ATOM 1295 N N . PHE A 1 156 ? -5.777 5.836 7.746 1 86.94 156 PHE A N 1
ATOM 1296 C CA . PHE A 1 156 ? -5.852 6.473 9.055 1 86.94 156 PHE A CA 1
ATOM 1297 C C . PHE A 1 156 ? -6.066 7.973 8.914 1 86.94 156 PHE A C 1
ATOM 1299 O O . PHE A 1 156 ? -6.031 8.703 9.906 1 86.94 156 PHE A O 1
ATOM 1306 N N . ARG A 1 157 ? -6.289 8.352 7.738 1 73.19 157 ARG A N 1
ATOM 1307 C CA . ARG A 1 157 ? -6.555 9.766 7.504 1 73.19 157 ARG A CA 1
ATOM 1308 C C . ARG A 1 157 ? -7.98 10.133 7.902 1 73.19 157 ARG A C 1
ATOM 1310 O O . ARG A 1 157 ? -8.883 9.305 7.816 1 73.19 157 ARG A O 1
ATOM 1317 N N . ARG A 1 158 ? -8.078 11.234 8.609 1 63.94 158 ARG A N 1
ATOM 1318 C CA . ARG A 1 158 ? -9.398 11.742 8.992 1 63.94 158 ARG A CA 1
ATOM 1319 C C . ARG A 1 158 ? -10.211 12.148 7.77 1 63.94 158 ARG A C 1
ATOM 1321 O O . ARG A 1 158 ? -9.688 12.797 6.863 1 63.94 158 ARG A O 1
ATOM 1328 N N . HIS A 1 159 ? -11.125 11.312 7.352 1 52.53 159 HIS A N 1
ATOM 1329 C CA . HIS A 1 159 ? -12.031 11.727 6.281 1 52.53 159 HIS A CA 1
ATOM 1330 C C . HIS A 1 159 ? -12.906 12.891 6.715 1 52.53 159 HIS A C 1
ATOM 1332 O O . HIS A 1 159 ? -13.453 12.883 7.82 1 52.53 159 HIS A O 1
ATOM 1338 N N . HIS A 1 160 ? -12.461 14.031 6.527 1 44.88 160 HIS A N 1
ATOM 1339 C CA . HIS A 1 160 ? -13.484 15.047 6.75 1 44.88 160 HIS A CA 1
ATOM 1340 C C . HIS A 1 160 ? -14.766 14.703 6.008 1 44.88 160 HIS A C 1
ATOM 1342 O O . HIS A 1 160 ? -14.742 14.406 4.812 1 44.88 160 HIS A O 1
ATOM 1348 N N . LYS A 1 161 ? -15.594 14.07 6.656 1 42.47 161 LYS A N 1
ATOM 1349 C CA . LYS A 1 161 ? -16.922 13.859 6.102 1 42.47 161 LYS A CA 1
ATOM 1350 C C . LYS A 1 161 ? -17.453 15.125 5.434 1 42.47 161 LYS A C 1
ATOM 1352 O O . LYS A 1 161 ? -17.5 16.188 6.051 1 42.47 161 LYS A O 1
ATOM 1357 N N . ARG A 1 162 ? -17.172 15.172 4.211 1 41.06 162 ARG A N 1
ATOM 1358 C CA . ARG A 1 162 ? -17.984 16.156 3.496 1 41.06 162 ARG A CA 1
ATOM 1359 C C . ARG A 1 162 ? -19.438 16.094 3.955 1 41.06 162 ARG A C 1
ATOM 1361 O O . ARG A 1 162 ? -20.078 15.047 3.877 1 41.06 162 ARG A O 1
ATOM 1368 N N . HIS A 1 163 ? -19.578 16.625 5.023 1 35.25 163 HIS A N 1
ATOM 1369 C CA . HIS A 1 163 ? -21.016 16.797 5.199 1 35.25 163 HIS A CA 1
ATOM 1370 C C . HIS A 1 163 ? -21.672 17.312 3.924 1 35.25 163 HIS A C 1
ATOM 1372 O O . HIS A 1 163 ? -21.469 18.484 3.557 1 35.25 163 HIS A O 1
ATOM 1378 N N . ILE A 1 164 ? -21.625 16.578 2.971 1 37.09 164 ILE A N 1
ATOM 1379 C CA . ILE A 1 164 ? -22.516 16.969 1.89 1 37.09 164 ILE A CA 1
ATOM 1380 C C . ILE A 1 164 ? -23.906 17.25 2.451 1 37.09 164 ILE A C 1
ATOM 1382 O O . ILE A 1 164 ? -24.578 16.328 2.949 1 37.09 164 ILE A O 1
ATOM 1386 N N . ARG A 1 165 ? -24.016 18.469 2.936 1 38.56 165 ARG A N 1
ATOM 1387 C CA . ARG A 1 165 ? -25.391 18.875 3.152 1 38.56 165 ARG A CA 1
ATOM 1388 C C . ARG A 1 165 ? -26.234 18.656 1.892 1 38.56 165 ARG A C 1
ATOM 1390 O O . ARG A 1 165 ? -25.938 19.25 0.847 1 38.56 165 ARG A O 1
ATOM 1397 N N . GLY A 1 166 ? -26.656 17.484 1.708 1 36.62 166 GLY A N 1
ATOM 1398 C CA . GLY A 1 166 ? -27.703 17.281 0.728 1 36.62 166 GLY A CA 1
ATOM 1399 C C . GLY A 1 166 ? -28.781 18.344 0.784 1 36.62 166 GLY A C 1
ATOM 1400 O O . GLY A 1 166 ? -29.438 18.516 1.818 1 36.62 166 GLY A O 1
ATOM 1401 N N . HIS A 1 167 ? -28.562 19.5 0.165 1 38.66 167 HIS A N 1
ATOM 1402 C CA . HIS A 1 167 ? -29.688 20.391 -0.114 1 38.66 167 HIS A CA 1
ATOM 1403 C C . HIS A 1 167 ? -30.875 19.641 -0.688 1 38.66 167 HIS A C 1
ATOM 1405 O O . HIS A 1 167 ? -30.844 19.219 -1.847 1 38.66 167 HIS A O 1
ATOM 1411 N N . HIS A 1 168 ? -31.516 18.875 0.071 1 40.69 168 HIS A N 1
ATOM 1412 C CA . HIS A 1 168 ? -32.844 18.438 -0.373 1 40.69 168 HIS A CA 1
ATOM 1413 C C . HIS A 1 168 ? -33.75 19.641 -0.597 1 40.69 168 HIS A C 1
ATOM 1415 O O . HIS A 1 168 ? -34.062 20.375 0.344 1 40.69 168 HIS A O 1
ATOM 1421 N N . GLY A 1 169 ? -33.625 20.391 -1.686 1 39 169 GLY A N 1
ATOM 1422 C CA . GLY A 1 169 ? -34.625 21.328 -2.156 1 39 169 GLY A CA 1
ATOM 1423 C C . GLY A 1 169 ? -36.031 20.781 -2.062 1 39 169 GLY A C 1
ATOM 1424 O O . GLY A 1 169 ? -36.344 19.703 -2.58 1 39 169 GLY A O 1
ATOM 1425 N N . ARG A 1 170 ? -36.938 21.141 -1.051 1 38.56 170 ARG A N 1
ATOM 1426 C CA . ARG A 1 170 ? -38.375 20.953 -0.897 1 38.56 170 ARG A CA 1
ATOM 1427 C C . ARG A 1 170 ? -39.125 21.609 -2.045 1 38.56 170 ARG A C 1
ATOM 1429 O O . ARG A 1 170 ? -39.062 22.828 -2.225 1 38.56 170 ARG A O 1
ATOM 1436 N N . HIS A 1 171 ? -39.156 21 -3.164 1 41.91 171 HIS A N 1
ATOM 1437 C CA . HIS A 1 171 ? -40.188 21.375 -4.125 1 41.91 171 HIS A CA 1
ATOM 1438 C C . HIS A 1 171 ? -41.562 21.359 -3.484 1 41.91 171 HIS A C 1
ATOM 1440 O O . HIS A 1 171 ? -42.062 20.297 -3.133 1 41.91 171 HIS A O 1
ATOM 1446 N N . GLY A 1 172 ? -41.844 22.172 -2.477 1 28.84 172 GLY A N 1
ATOM 1447 C CA . GLY A 1 172 ? -43.219 22.359 -2.047 1 28.84 172 GLY A CA 1
ATOM 1448 C C . GLY A 1 172 ? -44.156 22.75 -3.178 1 28.84 172 GLY A C 1
ATOM 1449 O O . GLY A 1 172 ? -43.75 23.516 -4.062 1 28.84 172 GLY A O 1
ATOM 1450 N N . LYS A 1 173 ? -45.25 2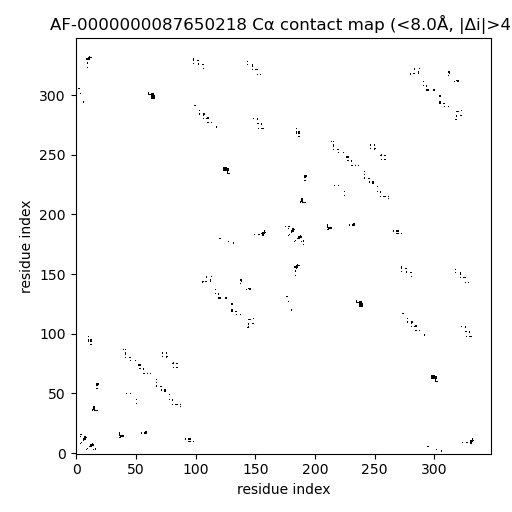1.938 -3.525 1 43.81 173 LYS A N 1
ATOM 1451 C CA . LYS A 1 173 ? -46.438 22.031 -4.344 1 43.81 173 LYS A CA 1
ATOM 1452 C C . LYS A 1 173 ? -47.281 23.25 -3.953 1 43.81 173 LYS A C 1
ATOM 1454 O O . LYS A 1 173 ? -47.75 23.359 -2.816 1 43.81 173 LYS A O 1
ATOM 1459 N N . ASN A 1 174 ? -46.812 24.516 -3.947 1 27.08 174 ASN A N 1
ATOM 1460 C CA . ASN A 1 174 ? -48.031 25.281 -4.238 1 27.08 174 ASN A CA 1
ATOM 1461 C C . ASN A 1 174 ? -48.438 25.156 -5.699 1 27.08 174 ASN A C 1
ATOM 1463 O O . ASN A 1 174 ? -47.594 25.094 -6.59 1 27.08 174 ASN A O 1
ATOM 1467 N N . MET B 1 1 ? 2.586 22.391 -6.312 1 28.98 1 MET B N 1
ATOM 1468 C CA . MET B 1 1 ? 1.992 21.172 -5.781 1 28.98 1 MET B CA 1
ATOM 1469 C C . MET B 1 1 ? 2.254 21.047 -4.285 1 28.98 1 MET B C 1
ATOM 1471 O O . MET B 1 1 ? 3.408 20.984 -3.854 1 28.98 1 MET B O 1
ATOM 1475 N N . ASN B 1 2 ? 1.459 21.734 -3.293 1 34.22 2 ASN B N 1
ATOM 1476 C CA . ASN B 1 2 ? 1.542 22.203 -1.914 1 34.22 2 ASN B CA 1
ATOM 1477 C C . ASN B 1 2 ? 1.799 21.047 -0.945 1 34.22 2 ASN B C 1
ATOM 1479 O O . ASN B 1 2 ? 0.956 20.172 -0.79 1 34.22 2 ASN B O 1
ATOM 1483 N N . TYR B 1 3 ? 2.85 20.734 -0.724 1 36.12 3 TYR B N 1
ATOM 1484 C CA . TYR B 1 3 ? 3.438 19.75 0.188 1 36.12 3 TYR B CA 1
ATOM 1485 C C . TYR B 1 3 ? 2.799 19.844 1.569 1 36.12 3 TYR B C 1
ATOM 1487 O O . TYR B 1 3 ? 2.801 18.875 2.326 1 36.12 3 TYR B O 1
ATOM 1495 N N . ILE B 1 4 ? 2.408 21.094 2.051 1 41.19 4 ILE B N 1
ATOM 1496 C CA . ILE B 1 4 ? 1.484 21.219 3.172 1 41.19 4 ILE B CA 1
ATOM 1497 C C . ILE B 1 4 ? 0.317 20.25 2.996 1 41.19 4 ILE B C 1
ATOM 1499 O O . ILE B 1 4 ? -0.124 19.625 3.959 1 41.19 4 ILE B O 1
ATOM 1503 N N . LEU B 1 5 ? 0.111 20.062 1.816 1 45.12 5 LEU B N 1
ATOM 1504 C CA . LEU B 1 5 ? -0.883 19.078 1.394 1 45.12 5 LEU B CA 1
ATOM 1505 C C . LEU B 1 5 ? -0.424 17.656 1.722 1 45.12 5 LEU B C 1
ATOM 1507 O O . LEU B 1 5 ? -1.224 16.828 2.16 1 45.12 5 LEU B O 1
ATOM 1511 N N . ILE B 1 6 ? 0.822 17.562 1.666 1 47.25 6 ILE B N 1
ATOM 1512 C CA . ILE B 1 6 ? 1.312 16.219 1.931 1 47.25 6 ILE B CA 1
ATOM 1513 C C . ILE B 1 6 ? 1.173 15.898 3.418 1 47.25 6 ILE B C 1
ATOM 1515 O O . ILE B 1 6 ? 0.724 14.812 3.787 1 47.25 6 ILE B O 1
ATOM 1519 N N . ALA B 1 7 ? 1.688 16.859 4.281 1 51.31 7 ALA B N 1
ATOM 1520 C CA . ALA B 1 7 ? 1.49 16.656 5.715 1 51.31 7 ALA B CA 1
ATOM 1521 C C . ALA B 1 7 ? 0.006 16.562 6.059 1 51.31 7 ALA B C 1
ATOM 1523 O O . ALA B 1 7 ? -0.4 15.742 6.879 1 51.31 7 ALA B O 1
ATOM 1524 N N . VAL B 1 8 ? -0.744 17.516 5.379 1 53.25 8 VAL B N 1
ATOM 1525 C CA . VAL B 1 8 ? -2.195 17.484 5.535 1 53.25 8 VAL B CA 1
ATOM 1526 C C . VAL B 1 8 ? -2.738 16.141 5.027 1 53.25 8 VAL B C 1
ATOM 1528 O O . VAL B 1 8 ? -3.6 15.531 5.664 1 53.25 8 VAL B O 1
ATOM 1531 N N . VAL B 1 9 ? -2.205 15.742 3.965 1 50.72 9 VAL B N 1
ATOM 1532 C CA . VAL B 1 9 ? -2.678 14.5 3.363 1 50.72 9 VAL B CA 1
ATOM 1533 C C . VAL B 1 9 ? -2.242 13.312 4.219 1 50.72 9 VAL B C 1
ATOM 1535 O O . VAL B 1 9 ? -3.023 12.383 4.449 1 50.72 9 VAL B O 1
ATOM 1538 N N . PHE B 1 10 ? -1.016 13.445 4.625 1 52.06 10 PHE B N 1
ATOM 1539 C CA . PHE B 1 10 ? -0.573 12.273 5.375 1 52.06 10 PHE B CA 1
ATOM 1540 C C . PHE B 1 10 ? -1.22 12.242 6.754 1 52.06 10 PHE B C 1
ATOM 1542 O O . PHE B 1 10 ? -1.669 11.188 7.207 1 52.06 10 PHE B O 1
ATOM 1549 N N . PHE B 1 11 ? -1.328 13.43 7.41 1 53.97 11 PHE B N 1
ATOM 1550 C CA . PHE B 1 11 ? -1.845 13.391 8.773 1 53.97 11 PHE B CA 1
ATOM 1551 C C . PHE B 1 11 ? -3.291 13.867 8.82 1 53.97 11 PHE B C 1
ATOM 1553 O O . PHE B 1 11 ? -3.943 13.797 9.859 1 53.97 11 PHE B O 1
ATOM 1560 N N . GLY B 1 12 ? -3.906 14.062 7.57 1 50.72 12 GLY B N 1
ATOM 1561 C CA . GLY B 1 12 ? -5.27 14.562 7.543 1 50.72 12 GLY B CA 1
ATOM 1562 C C . GLY B 1 12 ? -5.441 15.859 8.32 1 50.72 12 GLY B C 1
ATOM 1563 O O . GLY B 1 12 ? -6.547 16.172 8.773 1 50.72 12 GLY B O 1
ATOM 1564 N N . VAL B 1 13 ? -4.379 16.312 8.797 1 43.62 13 VAL B N 1
ATOM 1565 C CA . VAL B 1 13 ? -4.57 17.578 9.516 1 43.62 13 VAL B CA 1
ATOM 1566 C C . VAL B 1 13 ? -4.672 18.719 8.516 1 43.62 13 VAL B C 1
ATOM 1568 O O . VAL B 1 13 ? -3.816 18.875 7.637 1 43.62 13 VAL B O 1
ATOM 1571 N N . THR B 1 14 ? -5.902 19.016 8.148 1 42.16 14 THR B N 1
ATOM 1572 C CA . THR B 1 14 ? -6.109 20.219 7.359 1 42.16 14 THR B CA 1
ATOM 1573 C C . THR B 1 14 ? -5.273 21.375 7.91 1 42.16 14 THR B C 1
ATOM 1575 O O . THR B 1 14 ? -5.527 21.859 9.016 1 42.16 14 THR B O 1
ATOM 1578 N N . LEU B 1 15 ? -4.066 21.344 7.945 1 39.59 15 LEU B N 1
ATOM 1579 C CA . LEU B 1 15 ? -3.475 22.656 8.172 1 39.59 15 LEU B CA 1
ATOM 1580 C C . LEU B 1 15 ? -3.861 23.625 7.059 1 39.59 15 LEU B C 1
ATOM 1582 O O . LEU B 1 15 ? -4.102 23.203 5.926 1 39.59 15 LEU B O 1
ATOM 1586 N N . CYS B 1 16 ? -4.406 24.828 7.402 1 38.75 16 CYS B N 1
ATOM 1587 C CA . CYS B 1 16 ? -4.762 25.938 6.539 1 38.75 16 CYS B CA 1
ATOM 1588 C C . CYS B 1 16 ? -3.705 26.156 5.461 1 38.75 16 CYS B C 1
ATOM 1590 O O . CYS B 1 16 ? -2.59 26.594 5.758 1 38.75 16 CYS B O 1
ATOM 1592 N N . SER B 1 17 ? -3.5 25.234 4.691 1 36.97 17 SER B N 1
ATOM 1593 C CA . SER B 1 17 ? -2.73 25.797 3.584 1 36.97 17 SER B CA 1
ATOM 1594 C C . SER B 1 17 ? -3.387 27.062 3.037 1 36.97 17 SER B C 1
ATOM 1596 O O . SER B 1 17 ? -4.469 27 2.445 1 36.97 17 SER B O 1
ATOM 1598 N N . ALA B 1 18 ? -3.303 28.078 3.695 1 35.62 18 ALA B N 1
ATOM 1599 C CA . ALA B 1 18 ? -3.699 29.375 3.16 1 35.62 18 ALA B CA 1
ATOM 1600 C C . ALA B 1 18 ? -3.184 29.562 1.737 1 35.62 18 ALA B C 1
ATOM 1602 O O . ALA B 1 18 ? -3.498 30.562 1.083 1 35.62 18 ALA B O 1
ATOM 1603 N N . TYR B 1 19 ? -2.07 28.891 1.401 1 36 19 TYR B N 1
ATOM 1604 C CA . TYR B 1 19 ? -1.466 29.656 0.318 1 36 19 TYR B CA 1
ATOM 1605 C C . TYR B 1 19 ? -2.242 29.469 -0.981 1 36 19 TYR B C 1
ATOM 1607 O O . TYR B 1 19 ? -1.695 28.984 -1.974 1 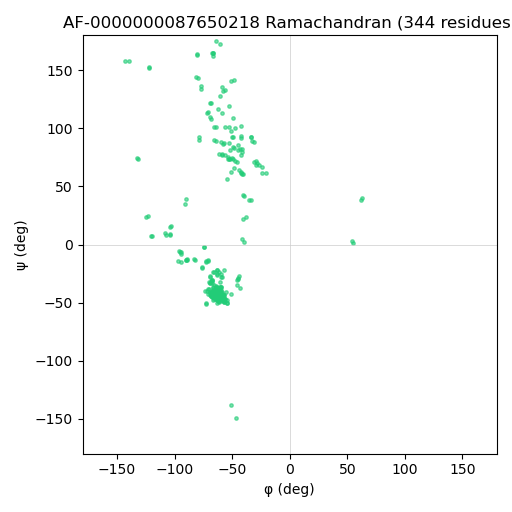36 19 TYR B O 1
ATOM 1615 N N . HIS B 1 20 ? -3.275 28.688 -1.063 1 34.97 20 HIS B N 1
ATOM 1616 C CA . HIS B 1 20 ? -3.682 29.016 -2.424 1 34.97 20 HIS B CA 1
ATOM 1617 C C . HIS B 1 20 ? -3.838 30.516 -2.602 1 34.97 20 HIS B C 1
ATOM 1619 O O . HIS B 1 20 ? -4.508 31.172 -1.803 1 34.97 20 HIS B O 1
ATOM 1625 N N . ASP B 1 21 ? -2.85 31.156 -3.209 1 32.34 21 ASP B N 1
ATOM 1626 C CA . ASP B 1 21 ? -3.105 32.5 -3.715 1 32.34 21 ASP B CA 1
ATOM 1627 C C . ASP B 1 21 ? -4.551 32.656 -4.195 1 32.34 21 ASP B C 1
ATOM 1629 O O . ASP B 1 21 ? -4.992 31.906 -5.078 1 32.34 21 ASP B O 1
ATOM 1633 N N . HIS B 1 22 ? -5.395 33.031 -3.316 1 33.06 22 HIS B N 1
ATOM 1634 C CA . HIS B 1 22 ? -6.633 33.688 -3.748 1 33.06 22 HIS B CA 1
ATOM 1635 C C . HIS B 1 22 ? -6.383 34.656 -4.906 1 33.06 22 HIS B C 1
ATOM 1637 O O . HIS B 1 22 ? -6.027 35.812 -4.691 1 33.06 22 HIS B O 1
ATOM 1643 N N . ASP B 1 23 ? -5.582 34.406 -5.953 1 31.73 23 ASP B N 1
ATOM 1644 C CA . ASP B 1 23 ? -6.09 35.375 -6.914 1 31.73 23 ASP B CA 1
ATOM 1645 C C . ASP B 1 23 ? -7.605 35.25 -7.078 1 31.73 23 ASP B C 1
ATOM 1647 O O . ASP B 1 23 ? -8.094 34.25 -7.629 1 31.73 23 ASP B O 1
ATOM 1651 N N . TRP B 1 24 ? -8.375 35.688 -6.125 1 31.64 24 TRP B N 1
ATOM 1652 C CA . TRP B 1 24 ? -9.789 36.031 -6.195 1 31.64 24 TRP B CA 1
ATOM 1653 C C . TRP B 1 24 ? -10.102 36.781 -7.5 1 31.64 24 TRP B C 1
ATOM 1655 O O . TRP B 1 24 ? -10.297 38 -7.504 1 31.64 24 TRP B O 1
ATOM 1665 N N . HIS B 1 25 ? -9.305 36.688 -8.594 1 30.89 25 HIS B N 1
ATOM 1666 C CA . HIS B 1 25 ? -10.055 37.562 -9.508 1 30.89 25 HIS B CA 1
ATOM 1667 C C . HIS B 1 25 ? -11.523 37.156 -9.547 1 30.89 25 HIS B C 1
ATOM 1669 O O . HIS B 1 25 ? -11.914 36.125 -8.992 1 30.89 25 HIS B O 1
ATOM 1675 N N . HIS B 1 26 ? -12.125 37.156 -10.898 1 30.52 26 HIS B N 1
ATOM 1676 C CA . HIS B 1 26 ? -13.422 37.406 -11.523 1 30.52 26 HIS B CA 1
ATOM 1677 C C . HIS B 1 26 ? -14.461 36.406 -11.086 1 30.52 26 HIS B C 1
ATOM 1679 O O . HIS B 1 26 ? -14.109 35.312 -10.578 1 30.52 26 HIS B O 1
ATOM 1685 N N . GLY B 1 27 ? -15.961 36.562 -11.555 1 31.42 27 GLY B N 1
ATOM 1686 C CA . GLY B 1 27 ? -17.391 36.281 -11.523 1 31.42 27 GLY B CA 1
ATOM 1687 C C . GLY B 1 27 ? -17.734 34.844 -11.797 1 31.42 27 GLY B C 1
ATOM 1688 O O . GLY B 1 27 ? -18.906 34.469 -11.875 1 31.42 27 GLY B O 1
ATOM 1689 N N . HIS B 1 28 ? -16.969 34.094 -12.633 1 34.59 28 HIS B N 1
ATOM 1690 C CA . HIS B 1 28 ? -17.766 32.969 -13.133 1 34.59 28 HIS B CA 1
ATOM 1691 C C . HIS B 1 28 ? -18.078 31.984 -12.016 1 34.59 28 HIS B C 1
ATOM 1693 O O . HIS B 1 28 ? -17.219 31.719 -11.164 1 34.59 28 HIS B O 1
ATOM 1699 N N . HIS B 1 29 ? -19.297 31.641 -11.648 1 34.03 29 HIS B N 1
ATOM 1700 C CA . HIS B 1 29 ? -20 30.734 -10.742 1 34.03 29 HIS B CA 1
ATOM 1701 C C . HIS B 1 29 ? -19.344 29.359 -10.727 1 34.03 29 HIS B C 1
ATOM 1703 O O . HIS B 1 29 ? -19.906 28.375 -11.219 1 34.03 29 HIS B O 1
ATOM 1709 N N . GLY B 1 30 ? -18.25 29.188 -11.391 1 34.19 30 GLY B N 1
ATOM 1710 C CA . GLY B 1 30 ? -17.938 27.766 -11.383 1 34.19 30 GLY B CA 1
ATOM 1711 C C . GLY B 1 30 ? -17.766 27.203 -9.992 1 34.19 30 GLY B C 1
ATOM 1712 O O . GLY B 1 30 ? -17.281 27.891 -9.086 1 34.19 30 GLY B O 1
ATOM 1713 N N . HIS B 1 31 ? -18.656 26.328 -9.57 1 34.94 31 HIS B N 1
ATOM 1714 C CA . HIS B 1 31 ? -18.609 25.469 -8.391 1 34.94 31 HIS B CA 1
ATOM 1715 C C . HIS B 1 31 ? -17.188 25.031 -8.078 1 34.94 31 HIS B C 1
ATOM 1717 O O . HIS B 1 31 ? -16.688 24.062 -8.664 1 34.94 31 HIS B O 1
ATOM 1723 N N . HIS B 1 32 ? -16.281 25.859 -8.242 1 34.97 32 HIS B N 1
ATOM 1724 C CA . HIS B 1 32 ? -15.023 25.391 -7.699 1 34.97 32 HIS B CA 1
ATOM 1725 C C . HIS B 1 32 ? -15.219 24.75 -6.328 1 34.97 32 HIS B C 1
ATOM 1727 O O . HIS B 1 32 ? -15.82 25.344 -5.438 1 34.97 32 HIS B O 1
ATOM 1733 N N . GLU B 1 33 ? -15.602 23.531 -6.355 1 37.62 33 GLU B N 1
ATOM 1734 C CA . GLU B 1 33 ? -15.461 22.781 -5.109 1 37.62 33 GLU B CA 1
ATOM 1735 C C . GLU B 1 33 ? -14.367 23.391 -4.23 1 37.62 33 GLU B C 1
ATOM 1737 O O . GLU B 1 33 ? -13.195 23.391 -4.605 1 37.62 33 GLU B O 1
ATOM 1742 N N . HIS B 1 34 ? -14.578 24.562 -3.75 1 35.66 34 HIS B N 1
ATOM 1743 C CA . HIS B 1 34 ? -13.75 25.203 -2.74 1 35.66 34 HIS B CA 1
ATOM 1744 C C . HIS B 1 34 ? -13.086 24.188 -1.831 1 35.66 34 HIS B C 1
ATOM 1746 O O . HIS B 1 34 ? -13.766 23.359 -1.221 1 35.66 34 HIS B O 1
ATOM 1752 N N . HIS B 1 35 ? -12.195 23.516 -2.342 1 39.19 35 HIS B N 1
ATOM 1753 C CA . HIS B 1 35 ? -11.359 22.922 -1.298 1 39.19 35 HIS B CA 1
ATOM 1754 C C . HIS B 1 35 ? -11.438 23.75 -0.011 1 39.19 35 HIS B C 1
ATOM 1756 O O . HIS B 1 35 ? -10.945 24.875 0.042 1 39.19 35 HIS B O 1
ATOM 1762 N N . ARG B 1 36 ? -12.594 23.875 0.562 1 41.28 36 ARG B N 1
ATOM 1763 C CA . ARG B 1 36 ? -12.852 24.547 1.83 1 41.28 36 ARG B CA 1
ATOM 1764 C C . ARG B 1 36 ? -11.656 24.422 2.77 1 41.28 36 ARG B C 1
ATOM 1766 O O . ARG B 1 36 ? -11.352 23.328 3.248 1 41.28 36 ARG B O 1
ATOM 1773 N N . HIS B 1 37 ? -10.68 25.109 2.398 1 48.09 37 HIS B N 1
ATOM 1774 C CA . HIS B 1 37 ? -9.594 25.359 3.338 1 48.09 37 HIS B CA 1
ATOM 1775 C C . HIS B 1 37 ? -10.117 25.469 4.766 1 48.09 37 HIS B C 1
ATOM 1777 O O . HIS B 1 37 ? -11.023 26.266 5.039 1 48.09 37 HIS B O 1
ATOM 1783 N N . TYR B 1 38 ? -10.141 24.391 5.496 1 57.69 38 TYR B N 1
ATOM 1784 C CA . TYR B 1 38 ? -10.594 24.359 6.883 1 57.69 38 TYR B CA 1
ATOM 1785 C C . TYR B 1 38 ? -9.773 25.312 7.738 1 57.69 38 TYR B C 1
ATOM 1787 O O . TYR B 1 38 ? -8.578 25.094 7.969 1 57.69 38 TYR B O 1
ATOM 1795 N N . ALA B 1 39 ? -10.141 26.516 7.789 1 72.62 39 ALA B N 1
ATOM 1796 C CA . ALA B 1 39 ? -9.539 27.484 8.711 1 72.62 39 ALA B CA 1
ATOM 1797 C C . ALA B 1 39 ? -9.633 27 10.148 1 72.62 39 ALA B C 1
ATOM 1799 O O . ALA B 1 39 ? -10.633 26.406 10.547 1 72.62 39 ALA B O 1
ATOM 1800 N N . PRO B 1 40 ? -8.445 27.125 10.82 1 84.38 40 PRO B N 1
ATOM 1801 C CA . PRO B 1 40 ? -8.5 26.75 12.234 1 84.38 40 PRO B CA 1
ATOM 1802 C C . PRO B 1 40 ? -9.68 27.391 12.969 1 84.38 40 PRO B C 1
ATOM 1804 O O . PRO B 1 40 ? -10.023 28.547 12.703 1 84.38 40 PRO B O 1
ATOM 1807 N N . PRO B 1 41 ? -10.219 26.641 13.797 1 86.25 41 PRO B N 1
ATOM 1808 C CA . PRO B 1 41 ? -11.43 27.109 14.469 1 86.25 41 PRO B CA 1
ATOM 1809 C C . PRO B 1 41 ? -11.203 28.391 15.258 1 86.25 41 PRO B C 1
ATOM 1811 O O . PRO B 1 41 ? -12.133 29.188 15.422 1 86.25 41 PRO B O 1
ATOM 1814 N N . PHE B 1 42 ? -10 28.672 15.758 1 90.94 42 PHE B N 1
ATOM 1815 C CA . PHE B 1 42 ? -9.742 2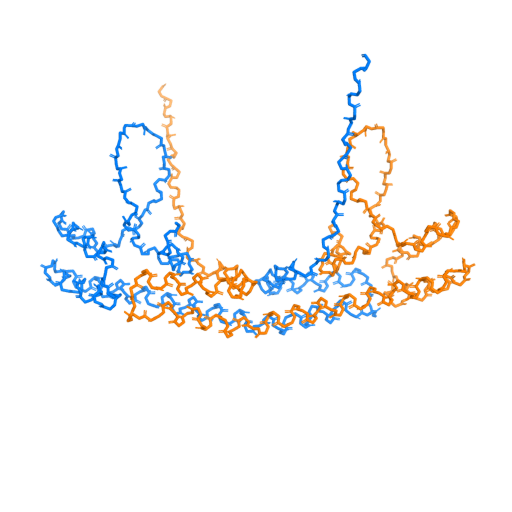9.828 16.594 1 90.94 42 PHE B CA 1
ATOM 1816 C C . PHE B 1 42 ? -9.812 31.125 15.781 1 90.94 42 PHE B C 1
ATOM 1818 O O . PHE B 1 42 ? -9.883 32.219 16.344 1 90.94 42 PHE B O 1
ATOM 1825 N N . LEU B 1 43 ? -9.805 31.016 14.477 1 91.69 43 LEU B N 1
ATOM 1826 C CA . LEU B 1 43 ? -9.844 32.219 13.633 1 91.69 43 LEU B CA 1
ATOM 1827 C C . LEU B 1 43 ? -11.242 32.812 13.602 1 91.69 43 LEU B C 1
ATOM 1829 O O . LEU B 1 43 ? -11.422 33.969 13.219 1 91.69 43 LEU B O 1
ATOM 1833 N N . LYS B 1 44 ? -12.219 31.984 13.953 1 89.56 44 LYS B N 1
ATOM 1834 C CA . LYS B 1 44 ? -13.586 32.469 14.023 1 89.56 44 LYS B CA 1
ATOM 1835 C C . LYS B 1 44 ? -13.734 33.562 15.094 1 89.56 44 LYS B C 1
ATOM 1837 O O . LYS B 1 44 ? -14.656 34.375 15.039 1 89.56 44 LYS B O 1
ATOM 1842 N N . ASN B 1 45 ? -12.797 33.562 16.047 1 88.5 45 ASN B N 1
ATOM 1843 C CA . ASN B 1 45 ? -12.898 34.438 17.219 1 88.5 45 ASN B CA 1
ATOM 1844 C C . ASN B 1 45 ? -11.961 35.625 17.109 1 88.5 45 ASN B C 1
ATOM 1846 O O . ASN B 1 45 ? -11.664 36.281 18.109 1 88.5 45 ASN B O 1
ATOM 1850 N N . VAL B 1 46 ? -11.484 35.844 15.945 1 93.5 46 VAL B N 1
ATOM 1851 C CA . VAL B 1 46 ? -10.516 36.938 15.789 1 93.5 46 VAL B CA 1
ATOM 1852 C C . VAL B 1 46 ? -11.039 37.938 14.766 1 93.5 46 VAL B C 1
ATOM 1854 O O . VAL B 1 46 ? -11.844 37.594 13.898 1 93.5 46 VAL B O 1
ATOM 1857 N N . SER B 1 47 ? -10.625 39.219 14.883 1 93.12 47 SER B N 1
ATOM 1858 C CA . SER B 1 47 ? -11 40.312 13.969 1 93.12 47 SE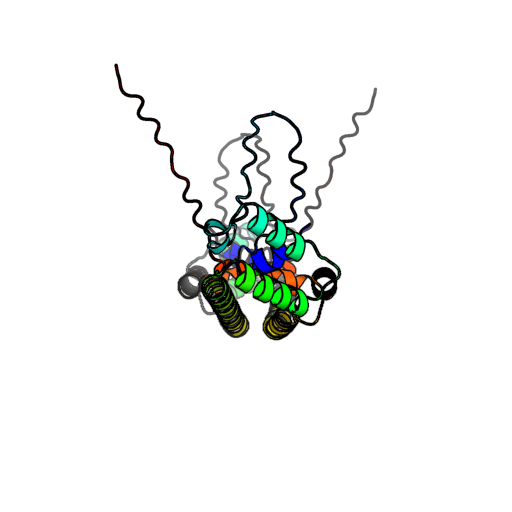R B CA 1
ATOM 1859 C C . SER B 1 47 ? -10.422 40.094 12.578 1 93.12 47 SER B C 1
ATOM 1861 O O . SER B 1 47 ? -9.57 39.219 12.391 1 93.12 47 SER B O 1
ATOM 1863 N N . LYS B 1 48 ? -10.898 40.719 11.625 1 92.56 48 LYS B N 1
ATOM 1864 C CA . LYS B 1 48 ? -10.375 40.688 10.258 1 92.56 48 LYS B CA 1
ATOM 1865 C C . LYS B 1 48 ? -8.883 40.969 10.234 1 92.56 48 LYS B C 1
ATOM 1867 O O . LYS B 1 48 ? -8.125 40.344 9.5 1 92.56 48 LYS B O 1
ATOM 1872 N N . GLU B 1 49 ? -8.562 41.969 11.062 1 93.62 49 GLU B N 1
ATOM 1873 C CA . GLU B 1 49 ? -7.145 42.344 11.172 1 93.62 49 GLU B CA 1
ATOM 1874 C C . GLU B 1 49 ? -6.336 41.156 11.734 1 93.62 49 GLU B C 1
ATOM 1876 O O . GLU B 1 49 ? -5.227 40.906 11.266 1 93.62 49 GLU B O 1
ATOM 1881 N N . GLY B 1 50 ? -6.879 40.562 12.75 1 95 50 GLY B N 1
ATOM 1882 C CA . GLY B 1 50 ? -6.223 39.375 13.336 1 95 50 GLY B CA 1
ATOM 1883 C C . GLY B 1 50 ? -6.043 38.25 12.352 1 95 50 GLY B C 1
ATOM 1884 O O . GLY B 1 50 ? -4.992 37.594 12.328 1 95 50 GLY B O 1
ATOM 1885 N N . LYS B 1 51 ? -7.059 38.031 11.531 1 92.81 51 LYS B N 1
ATOM 1886 C CA . LYS B 1 51 ? -6.973 37 10.516 1 92.81 51 LYS B CA 1
ATOM 1887 C C . LYS B 1 51 ? -5.883 37.312 9.492 1 92.81 51 LYS B C 1
ATOM 1889 O O . LYS B 1 51 ? -5.109 36.438 9.109 1 92.81 51 LYS B O 1
ATOM 1894 N N . LYS B 1 52 ? -5.852 38.531 9.047 1 93.38 52 LYS B N 1
ATOM 1895 C CA . LYS B 1 52 ? -4.832 38.938 8.086 1 93.38 52 LYS B CA 1
ATOM 1896 C C . LYS B 1 52 ? -3.428 38.688 8.641 1 93.38 52 LYS B C 1
ATOM 1898 O O . LYS B 1 52 ? -2.562 38.156 7.945 1 93.38 52 LYS B O 1
ATOM 1903 N N . GLU B 1 53 ? -3.225 39.094 9.906 1 95.25 53 GLU B N 1
ATOM 1904 C CA . GLU B 1 53 ? -1.918 38.938 10.539 1 95.25 53 GLU B CA 1
ATOM 1905 C C . GLU B 1 53 ? -1.54 37.469 10.633 1 95.25 53 GLU B C 1
ATOM 1907 O O . GLU B 1 53 ? -0.381 37.094 10.422 1 95.25 53 GLU B O 1
ATOM 1912 N N . TYR B 1 54 ? -2.531 36.719 11.016 1 91.75 54 TYR B N 1
ATOM 1913 C CA . TYR B 1 54 ? -2.299 35.281 11.102 1 91.75 54 TYR B CA 1
ATOM 1914 C C . TYR B 1 54 ? -1.82 34.719 9.766 1 91.75 54 TYR B C 1
ATOM 1916 O O . TYR B 1 54 ? -0.812 34 9.703 1 91.75 54 TYR B O 1
ATOM 1924 N N . TYR B 1 55 ? -2.486 35.031 8.711 1 89.62 55 TYR B N 1
ATOM 1925 C CA . TYR B 1 55 ? -2.148 34.5 7.395 1 89.62 55 TYR B CA 1
ATOM 1926 C C . TYR B 1 55 ? -0.811 35.031 6.914 1 89.62 55 TYR B C 1
ATOM 1928 O O . TYR B 1 55 ? -0.071 34.344 6.199 1 89.62 55 TYR B O 1
ATOM 1936 N N . ASP B 1 56 ? -0.479 36.25 7.273 1 90.88 56 ASP B N 1
ATOM 1937 C CA . ASP B 1 56 ? 0.828 36.812 6.938 1 90.88 56 ASP B CA 1
ATOM 1938 C C . ASP B 1 56 ? 1.951 36 7.578 1 90.88 56 ASP B C 1
ATOM 1940 O O . ASP B 1 56 ? 3.008 35.781 6.973 1 90.88 56 ASP B O 1
ATOM 1944 N N . ILE B 1 57 ? 1.705 35.562 8.844 1 90.75 57 ILE B N 1
ATOM 1945 C CA . ILE B 1 57 ? 2.68 34.719 9.523 1 90.75 57 ILE B CA 1
ATOM 1946 C C . ILE B 1 57 ? 2.873 33.406 8.734 1 90.75 57 ILE B C 1
ATOM 1948 O O . ILE B 1 57 ? 4.004 32.969 8.508 1 90.75 57 ILE B O 1
ATOM 1952 N N . LEU B 1 58 ? 1.812 32.875 8.273 1 87.69 58 LEU B N 1
ATOM 1953 C CA . LEU B 1 58 ? 1.853 31.609 7.57 1 87.69 58 LEU B CA 1
ATOM 1954 C C . LEU B 1 58 ? 2.539 31.75 6.215 1 87.69 58 LEU B C 1
ATOM 1956 O O . LEU B 1 58 ? 3.131 30.797 5.707 1 87.69 58 LEU B O 1
ATOM 1960 N N . LYS B 1 59 ? 2.473 32.906 5.668 1 87.69 59 LYS B N 1
ATOM 1961 C CA . LYS B 1 59 ? 2.998 33.125 4.328 1 87.69 59 LYS B CA 1
ATOM 1962 C C . LYS B 1 59 ? 4.504 33.375 4.363 1 87.69 59 LYS B C 1
ATOM 1964 O O . LYS B 1 59 ? 5.16 33.406 3.316 1 87.69 59 LYS B O 1
ATOM 1969 N N . ASN B 1 60 ? 4.945 33.594 5.52 1 88.25 60 ASN B N 1
ATOM 1970 C CA . ASN B 1 60 ? 6.391 33.75 5.609 1 88.25 60 ASN B CA 1
ATOM 1971 C C . ASN B 1 60 ? 7.133 32.438 5.336 1 88.25 60 ASN B C 1
ATOM 1973 O O . ASN B 1 60 ? 7.234 31.594 6.211 1 88.25 60 ASN B O 1
ATOM 1977 N N . HIS B 1 61 ? 7.785 32.312 4.227 1 87.31 61 HIS B N 1
ATOM 1978 C CA . HIS B 1 61 ? 8.367 31.062 3.773 1 87.31 61 HIS B CA 1
ATOM 1979 C C . HIS B 1 61 ? 9.836 30.969 4.164 1 87.31 61 HIS B C 1
ATOM 1981 O O . HIS B 1 61 ? 10.477 29.938 3.938 1 87.31 61 HIS B O 1
ATOM 1987 N N . THR B 1 62 ? 10.312 32.031 4.684 1 92 62 THR B N 1
ATOM 1988 C CA . THR B 1 62 ? 11.727 32.031 5.039 1 92 62 THR B CA 1
ATOM 1989 C C . THR B 1 62 ? 11.914 31.641 6.508 1 92 62 THR B C 1
ATOM 1991 O O . THR B 1 62 ? 13.023 31.312 6.93 1 92 62 THR B O 1
ATOM 1994 N N . SER B 1 63 ? 10.836 31.672 7.305 1 92.94 63 SER B N 1
ATOM 1995 C CA . SER B 1 63 ? 10.914 31.281 8.703 1 92.94 63 SER B CA 1
ATOM 1996 C C . SER B 1 63 ? 10.852 29.766 8.859 1 92.94 63 SER B C 1
ATOM 1998 O O . SER B 1 63 ? 10.227 29.078 8.039 1 92.94 63 SER B O 1
ATOM 2000 N N . THR B 1 64 ? 11.617 29.297 9.836 1 93.25 64 THR B N 1
ATOM 2001 C CA . THR B 1 64 ? 11.477 27.891 10.172 1 93.25 64 THR B CA 1
ATOM 2002 C C . THR B 1 64 ? 10.109 27.609 10.781 1 93.25 64 THR B C 1
ATOM 2004 O O . THR B 1 64 ? 9.398 28.547 11.18 1 93.25 64 THR B O 1
ATOM 2007 N N . ILE B 1 65 ? 9.719 26.391 10.859 1 91.88 65 ILE B N 1
ATOM 2008 C CA . ILE B 1 65 ? 8.445 25.953 11.438 1 91.88 65 ILE B CA 1
ATOM 2009 C C . ILE B 1 65 ? 8.398 26.344 12.914 1 91.88 65 ILE B C 1
ATOM 2011 O O . ILE B 1 65 ? 7.379 26.859 13.391 1 91.88 65 ILE B O 1
ATOM 2015 N N . ALA B 1 66 ? 9.5 26.219 13.633 1 93.5 66 ALA B N 1
ATOM 2016 C CA . ALA B 1 66 ? 9.578 26.594 15.039 1 93.5 66 ALA B CA 1
ATOM 2017 C C . ALA B 1 66 ? 9.352 28.094 15.211 1 93.5 66 ALA B C 1
ATOM 2019 O O . ALA B 1 66 ? 8.625 28.531 16.109 1 93.5 66 ALA B O 1
ATOM 2020 N N . GLN B 1 67 ? 9.969 28.875 14.32 1 95.12 67 GLN B N 1
ATOM 2021 C CA . GLN B 1 67 ? 9.82 30.328 14.367 1 95.12 67 GLN B CA 1
ATOM 2022 C C . GLN B 1 67 ? 8.375 30.734 14.094 1 95.12 67 GLN B C 1
ATOM 2024 O O . GLN B 1 67 ? 7.828 31.609 14.766 1 95.12 67 GLN B O 1
ATOM 2029 N N . GLN B 1 68 ? 7.758 30.109 13.125 1 92.56 68 GLN B N 1
ATOM 2030 C CA . GLN B 1 68 ? 6.363 30.406 12.805 1 92.56 68 GLN B CA 1
ATOM 2031 C C . GLN B 1 68 ? 5.453 30.094 13.984 1 92.56 68 GLN B C 1
ATOM 2033 O O . GLN B 1 68 ? 4.543 30.859 14.297 1 92.56 68 GLN B O 1
ATOM 2038 N N . LYS B 1 69 ? 5.738 28.984 14.594 1 91.5 69 LYS B N 1
ATOM 2039 C CA . LYS B 1 69 ? 4.945 28.609 15.758 1 91.5 69 LYS B CA 1
ATOM 2040 C C . LYS B 1 69 ? 5.082 29.641 16.875 1 91.5 69 LYS B C 1
ATOM 2042 O O . LYS B 1 69 ? 4.098 29.984 17.531 1 91.5 69 LYS B O 1
ATOM 2047 N N . ALA B 1 70 ? 6.23 30.125 17.062 1 94.81 70 ALA B N 1
ATOM 2048 C CA . ALA B 1 70 ? 6.465 31.172 18.062 1 94.81 70 ALA B CA 1
ATOM 2049 C C . ALA B 1 70 ? 5.719 32.438 17.719 1 94.81 70 ALA B C 1
ATOM 2051 O O . ALA B 1 70 ? 5.117 33.094 18.578 1 94.81 70 ALA B O 1
ATOM 2052 N N . GLU B 1 71 ? 5.785 32.812 16.438 1 95.69 71 GLU B N 1
ATOM 2053 C CA . GLU B 1 71 ? 5.078 34 15.969 1 95.69 71 GLU B CA 1
ATOM 2054 C C . GLU B 1 71 ? 3.57 33.844 16.156 1 95.69 71 GLU B C 1
ATOM 2056 O O . GLU B 1 71 ? 2.889 34.812 16.516 1 95.69 71 GLU B O 1
ATOM 2061 N N . ILE B 1 72 ? 3.1 32.656 15.938 1 94.62 72 ILE B N 1
ATOM 2062 C CA . ILE B 1 72 ? 1.672 32.406 16.078 1 94.62 72 ILE B CA 1
ATOM 2063 C C . ILE B 1 72 ? 1.278 32.531 17.562 1 94.62 72 ILE B C 1
ATOM 2065 O O . ILE B 1 72 ? 0.216 33.062 17.875 1 94.62 72 ILE B O 1
ATOM 2069 N N . LEU B 1 73 ? 2.115 32.031 18.406 1 95.5 73 LEU B N 1
ATOM 2070 C CA . LEU B 1 73 ? 1.821 32.156 19.844 1 95.5 73 LEU B CA 1
ATOM 2071 C C . LEU B 1 73 ? 1.806 33.594 20.281 1 95.5 73 LEU B C 1
ATOM 2073 O O . LEU B 1 73 ? 0.96 34 21.078 1 95.5 73 LEU B O 1
ATOM 2077 N N . GLU B 1 74 ? 2.742 34.469 19.781 1 97.75 74 GLU B N 1
ATOM 2078 C CA . GLU B 1 74 ? 2.744 35.875 20.062 1 97.75 74 GLU B CA 1
ATOM 2079 C C . GLU B 1 74 ? 1.485 36.562 19.531 1 97.75 74 GLU B C 1
ATOM 2081 O O . GLU B 1 74 ? 0.874 37.375 20.219 1 97.75 74 GLU B O 1
ATOM 2086 N N . TRP B 1 75 ? 1.193 36.125 18.312 1 96 75 TRP B N 1
ATOM 2087 C CA . TRP B 1 75 ? -0.045 36.594 17.688 1 96 75 TRP B CA 1
ATOM 2088 C C . TRP B 1 75 ? -1.251 36.219 18.547 1 96 75 TRP B C 1
ATOM 2090 O O . TRP B 1 75 ? -2.141 37.031 18.766 1 96 75 TRP B O 1
ATOM 2100 N N . ALA B 1 76 ? -1.315 35 19.016 1 96.75 76 ALA B N 1
ATOM 2101 C CA . ALA B 1 76 ? -2.432 34.5 19.812 1 96.75 76 ALA B CA 1
ATOM 2102 C C . ALA B 1 76 ? -2.594 35.312 21.094 1 96.75 76 ALA B C 1
ATOM 2104 O O . ALA B 1 76 ? -3.715 35.562 21.547 1 96.75 76 ALA B O 1
ATOM 2105 N N . LYS B 1 77 ? -1.503 35.75 21.719 1 97.19 77 LYS B N 1
ATOM 2106 C CA . LYS B 1 77 ? -1.536 36.594 22.906 1 97.19 77 LYS B CA 1
ATOM 2107 C C . LYS B 1 77 ? -2.135 37.938 22.594 1 97.19 77 LYS B C 1
ATOM 2109 O O . LYS B 1 77 ? -2.975 38.469 23.344 1 97.19 77 LYS B O 1
ATOM 2114 N N . LYS B 1 78 ? -1.688 38.438 21.516 1 96.56 78 LYS B N 1
ATOM 2115 C CA . LYS B 1 78 ? -2.137 39.75 21.094 1 96.56 78 LYS B CA 1
ATOM 2116 C C . LYS B 1 78 ? -3.648 39.781 20.891 1 96.56 78 LYS B C 1
ATOM 2118 O O . LYS B 1 78 ? -4.309 40.781 21.234 1 96.56 78 LYS B O 1
ATOM 2123 N N . PHE B 1 79 ? -4.219 38.688 20.391 1 96.69 79 PHE B N 1
ATOM 2124 C CA . PHE B 1 79 ? -5.633 38.656 20.031 1 96.69 79 PHE B CA 1
ATOM 2125 C C . PHE B 1 79 ? -6.434 37.844 21.016 1 96.69 79 PHE B C 1
ATOM 2127 O O . PHE B 1 79 ? -7.602 37.531 20.781 1 96.69 79 PHE B O 1
ATOM 2134 N N . LYS B 1 80 ? -5.816 37.438 22.125 1 95.62 80 LYS B N 1
ATOM 2135 C CA . LYS B 1 80 ? -6.438 36.812 23.281 1 95.62 80 LYS B CA 1
ATOM 2136 C C . LYS B 1 80 ? -7.078 35.5 22.922 1 95.62 80 LYS B C 1
ATOM 2138 O O . LYS B 1 80 ? -8.188 35.188 23.359 1 95.62 80 LYS B O 1
ATOM 2143 N N . VAL B 1 81 ? -6.41 34.719 22.031 1 96.12 81 VAL B N 1
ATOM 2144 C CA . VAL B 1 81 ? -6.895 33.375 21.672 1 96.12 81 VAL B CA 1
ATOM 2145 C C . VAL B 1 81 ? -5.805 32.344 21.953 1 96.12 81 VAL B C 1
ATOM 2147 O O . VAL B 1 81 ? -5.715 31.328 21.266 1 96.12 81 VAL B O 1
ATOM 2150 N N . GLU B 1 82 ? -4.906 32.656 22.859 1 95.94 82 GLU B N 1
ATOM 2151 C CA . GLU B 1 82 ? -3.764 31.797 23.156 1 95.94 82 GLU B CA 1
ATOM 2152 C C . GLU B 1 82 ? -4.207 30.391 23.547 1 95.94 82 GLU B C 1
ATOM 2154 O O . GLU B 1 82 ? -3.65 29.406 23.078 1 95.94 82 GLU B O 1
ATOM 2159 N N . GLU B 1 83 ? -5.238 30.266 24.469 1 96 83 GLU B N 1
ATOM 2160 C CA . GLU B 1 83 ? -5.703 28.969 24.922 1 96 83 GLU B CA 1
ATOM 2161 C C . GLU B 1 83 ? -6.301 28.156 23.781 1 96 83 GLU B C 1
ATOM 2163 O O . GLU B 1 83 ? -6.098 26.938 23.703 1 96 83 GLU B O 1
ATOM 2168 N N . GLN B 1 84 ? -6.98 28.844 22.891 1 93.94 84 GLN B N 1
ATOM 2169 C CA . GLN B 1 84 ? -7.57 28.156 21.75 1 93.94 84 GLN B CA 1
ATOM 2170 C C . GLN B 1 84 ? -6.492 27.656 20.797 1 93.94 84 GLN B C 1
ATOM 2172 O O . GLN B 1 84 ? -6.598 26.547 20.266 1 93.94 84 GLN B O 1
ATOM 2177 N N . VAL B 1 85 ? -5.5 28.453 20.562 1 92.44 85 VAL B N 1
ATOM 2178 C CA . VAL B 1 85 ? -4.395 28.062 19.688 1 92.44 85 VAL B CA 1
ATOM 2179 C C . VAL B 1 85 ? -3.654 26.875 20.297 1 92.44 85 VAL B C 1
ATOM 2181 O O . VAL B 1 85 ? -3.373 25.891 19.594 1 92.44 85 VAL B O 1
ATOM 2184 N N . LYS B 1 86 ? -3.35 26.906 21.578 1 93.12 86 LYS B N 1
ATOM 2185 C CA . LYS B 1 86 ? -2.652 25.812 22.25 1 93.12 86 LYS B CA 1
ATOM 2186 C C . LYS B 1 86 ? -3.465 24.531 22.188 1 93.12 86 LYS B C 1
ATOM 2188 O O . LYS B 1 86 ? -2.918 23.453 21.938 1 93.12 86 LYS B O 1
ATOM 2193 N N . ALA B 1 87 ? -4.773 24.672 22.438 1 92.44 87 ALA B N 1
ATOM 2194 C CA . ALA B 1 87 ? -5.648 23.5 22.359 1 92.44 87 ALA B CA 1
ATOM 2195 C C . ALA B 1 87 ? -5.652 22.906 20.969 1 92.44 87 ALA B C 1
ATOM 2197 O O . ALA B 1 87 ? -5.629 21.688 20.797 1 92.44 87 ALA B O 1
ATOM 2198 N N . PHE B 1 88 ? -5.711 23.766 19.969 1 87.62 88 PHE B N 1
ATOM 2199 C CA . PHE B 1 88 ? -5.688 23.312 18.578 1 87.62 88 PHE B CA 1
ATOM 2200 C C . PHE B 1 88 ? -4.379 22.609 18.266 1 87.62 88 PHE B C 1
ATOM 2202 O O . PHE B 1 88 ? -4.383 21.516 17.688 1 87.62 88 PHE B O 1
ATOM 2209 N N . GLU B 1 89 ? -3.273 23.203 18.609 1 87.44 89 GLU B N 1
ATOM 2210 C CA . GLU B 1 89 ? -1.961 22.625 18.344 1 87.44 89 GLU B CA 1
ATOM 2211 C C . GLU B 1 89 ? -1.815 21.266 19.031 1 87.44 89 GLU B C 1
ATOM 2213 O O . GLU B 1 89 ? -1.252 20.328 18.453 1 87.44 89 GLU B O 1
ATOM 2218 N N . GLU B 1 90 ? -2.27 21.188 20.281 1 90.06 90 GLU B N 1
ATOM 2219 C CA . GLU B 1 90 ? -2.213 19.922 21.016 1 90.06 90 GLU B CA 1
ATOM 2220 C C . GLU B 1 90 ? -3.049 18.859 20.312 1 90.06 90 GLU B C 1
ATOM 2222 O O . GLU B 1 90 ? -2.631 17.703 20.219 1 90.06 90 GLU B O 1
ATOM 2227 N N . SER B 1 91 ? -4.219 19.25 19.875 1 86.25 91 SER B N 1
ATOM 2228 C CA . SER B 1 91 ? -5.082 18.312 19.156 1 86.25 91 SER B CA 1
ATOM 2229 C C . SER B 1 91 ? -4.418 17.812 17.891 1 86.25 91 SER B C 1
ATOM 2231 O O . SER B 1 91 ? -4.48 16.609 17.578 1 86.25 91 SER B O 1
ATOM 2233 N N . VAL B 1 92 ? -3.816 18.734 17.156 1 84.31 92 VAL B N 1
ATOM 2234 C CA . VAL B 1 92 ? -3.125 18.359 15.93 1 84.31 92 VAL B CA 1
ATOM 2235 C C . VAL B 1 92 ? -1.97 17.422 16.25 1 84.31 92 VAL B C 1
ATOM 2237 O O . VAL B 1 92 ? -1.779 16.406 15.562 1 84.31 92 VAL B O 1
ATOM 2240 N N . LYS B 1 93 ? -1.196 17.75 17.25 1 87.25 93 LYS B N 1
ATOM 2241 C CA . LYS B 1 93 ? -0.066 16.922 17.656 1 87.25 93 LYS B CA 1
ATOM 2242 C C . LYS B 1 93 ? -0.525 15.523 18.047 1 87.25 93 LYS B C 1
ATOM 2244 O O . LYS B 1 93 ? 0.092 14.531 17.656 1 87.25 93 LYS B O 1
ATOM 2249 N N . LYS B 1 94 ? -1.561 15.438 18.797 1 89.06 94 LYS B N 1
ATOM 2250 C CA . LYS B 1 94 ? -2.092 14.148 19.219 1 89.06 94 LYS B CA 1
ATOM 2251 C C . LYS B 1 94 ? -2.543 13.312 18.031 1 89.06 94 LYS B C 1
ATOM 2253 O O . LYS B 1 94 ? -2.271 12.109 17.969 1 89.06 94 LYS B O 1
ATOM 2258 N N . HIS B 1 95 ? -3.23 13.961 17.141 1 85.88 95 HIS B N 1
ATOM 2259 C CA . HIS B 1 95 ? -3.697 13.258 15.961 1 85.88 95 HIS B CA 1
ATOM 2260 C C . HIS B 1 95 ? -2.527 12.742 15.125 1 85.88 95 HIS B C 1
ATOM 2262 O O . HIS B 1 95 ? -2.547 11.609 14.648 1 85.88 95 HIS B O 1
ATOM 2268 N N . LYS B 1 96 ? -1.56 13.562 14.945 1 86 96 LYS B N 1
ATOM 2269 C CA . LYS B 1 96 ? -0.361 13.164 14.211 1 86 96 LYS B CA 1
ATOM 2270 C C . LYS B 1 96 ? 0.292 11.938 14.836 1 86 96 LYS B C 1
ATOM 2272 O O . LYS B 1 96 ? 0.683 11.008 14.133 1 86 96 LYS B O 1
ATOM 2277 N N . GLU B 1 97 ? 0.442 12.008 16.109 1 90.94 97 GLU B N 1
ATOM 2278 C CA . GLU B 1 97 ? 1.068 10.906 16.812 1 90.94 97 GLU B CA 1
ATOM 2279 C C . GLU B 1 97 ? 0.245 9.625 16.688 1 90.94 97 GLU B C 1
ATOM 2281 O O . GLU B 1 97 ? 0.8 8.531 16.531 1 90.94 97 GLU B O 1
ATOM 2286 N N . GLU B 1 98 ? -1.016 9.812 16.719 1 91.38 98 GLU B N 1
ATOM 2287 C CA . GLU B 1 98 ? -1.898 8.664 16.562 1 91.38 98 GLU B CA 1
ATOM 2288 C C . GLU B 1 98 ? -1.745 8.031 15.18 1 91.38 98 GLU B C 1
ATOM 2290 O O . GLU B 1 98 ? -1.631 6.809 15.062 1 91.38 98 GLU B O 1
ATOM 2295 N N . VAL B 1 99 ? -1.755 8.852 14.18 1 88.94 99 VAL B N 1
ATOM 2296 C CA . VAL B 1 99 ? -1.605 8.352 12.82 1 88.94 99 VAL B CA 1
ATOM 2297 C C . VAL B 1 99 ? -0.252 7.66 12.664 1 88.94 99 VAL B C 1
ATOM 2299 O O . VAL B 1 99 ? -0.166 6.566 12.102 1 88.94 99 VAL B O 1
ATOM 2302 N N . LYS B 1 100 ? 0.77 8.297 13.156 1 90.94 100 LYS B N 1
ATOM 2303 C CA . LYS B 1 100 ? 2.107 7.715 13.109 1 90.94 100 LYS B CA 1
ATOM 2304 C C . LYS B 1 100 ? 2.123 6.324 13.742 1 90.94 100 LYS B C 1
ATOM 2306 O O . LYS B 1 100 ? 2.635 5.375 13.148 1 90.94 100 LYS B O 1
ATOM 2311 N N . LYS B 1 101 ? 1.592 6.277 14.906 1 93.31 101 LYS B N 1
ATOM 2312 C CA . LYS B 1 101 ? 1.573 5.016 15.641 1 93.31 101 LYS B CA 1
ATOM 2313 C C . LYS B 1 101 ? 0.776 3.951 14.891 1 93.31 101 LYS B C 1
ATOM 2315 O O . LYS B 1 101 ? 1.192 2.795 14.812 1 93.31 101 LYS B O 1
ATOM 2320 N N . ASN B 1 102 ? -0.353 4.371 14.359 1 93.38 102 ASN B N 1
ATOM 2321 C CA . ASN B 1 102 ? -1.211 3.439 13.633 1 93.38 102 ASN B CA 1
ATOM 2322 C C . ASN B 1 102 ? -0.533 2.926 12.367 1 93.38 102 ASN B C 1
ATOM 2324 O O . ASN B 1 102 ? -0.609 1.734 12.055 1 93.38 102 ASN B O 1
ATOM 2328 N N . VAL B 1 103 ? 0.073 3.811 11.648 1 94.19 103 VAL B N 1
ATOM 2329 C CA . VAL B 1 103 ? 0.789 3.41 10.445 1 94.19 103 VAL B CA 1
ATOM 2330 C C . VAL B 1 103 ? 1.942 2.48 10.812 1 94.19 103 VAL B C 1
ATOM 2332 O O . VAL B 1 103 ? 2.145 1.447 10.164 1 94.19 103 VAL B O 1
ATOM 2335 N N . ASP B 1 104 ? 2.688 2.834 11.859 1 94 104 ASP B N 1
ATOM 2336 C CA . ASP B 1 104 ? 3.785 1.997 12.336 1 94 104 ASP B CA 1
ATOM 2337 C C . ASP B 1 104 ? 3.297 0.589 12.672 1 94 104 ASP B C 1
ATOM 2339 O O . ASP B 1 104 ? 3.922 -0.399 12.281 1 94 104 ASP B O 1
ATOM 2343 N N . ALA B 1 105 ? 2.264 0.518 13.359 1 95.62 105 ALA B N 1
ATOM 2344 C CA . ALA B 1 105 ? 1.712 -0.772 13.758 1 95.62 105 ALA B CA 1
ATOM 2345 C C . ALA B 1 105 ? 1.306 -1.601 12.547 1 95.62 105 ALA B C 1
ATOM 2347 O O . ALA B 1 105 ? 1.583 -2.801 12.484 1 95.62 105 ALA B O 1
ATOM 2348 N N . LEU B 1 106 ? 0.651 -0.954 11.594 1 96.69 106 LEU B N 1
ATOM 2349 C CA . LEU B 1 106 ? 0.232 -1.641 10.375 1 96.69 106 LEU B CA 1
ATOM 2350 C C . LEU B 1 106 ? 1.439 -2.154 9.602 1 96.69 106 LEU B C 1
ATOM 2352 O O . LEU B 1 106 ? 1.472 -3.318 9.195 1 96.69 106 LEU B O 1
ATOM 2356 N N . LEU B 1 107 ? 2.416 -1.311 9.406 1 96.56 107 LEU B N 1
ATOM 2357 C CA . LEU B 1 107 ? 3.6 -1.669 8.633 1 96.56 107 LEU B CA 1
ATOM 2358 C C . LEU B 1 107 ? 4.379 -2.789 9.312 1 96.56 107 LEU B C 1
ATOM 2360 O O . LEU B 1 107 ? 4.945 -3.654 8.648 1 96.56 107 LEU B O 1
ATOM 2364 N N . ALA B 1 108 ? 4.418 -2.791 10.617 1 94.44 108 ALA B N 1
ATOM 2365 C CA . ALA B 1 108 ? 5.156 -3.787 11.383 1 94.44 108 ALA B CA 1
ATOM 2366 C C . ALA B 1 108 ? 4.551 -5.176 11.219 1 94.44 108 ALA B C 1
ATOM 2368 O O . ALA B 1 108 ? 5.242 -6.184 11.359 1 94.44 108 ALA B O 1
ATOM 2369 N N . GLU B 1 109 ? 3.291 -5.262 10.867 1 95.88 109 GLU B N 1
ATOM 2370 C CA . GLU B 1 109 ? 2.582 -6.535 10.773 1 95.88 109 GLU B CA 1
ATOM 2371 C C . GLU B 1 109 ? 2.709 -7.129 9.375 1 95.88 109 GLU B C 1
ATOM 2373 O O .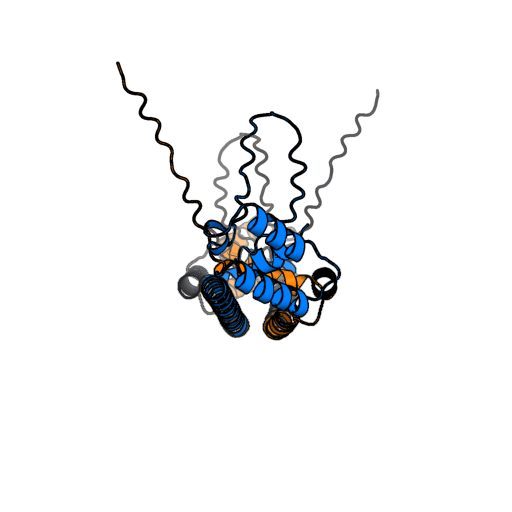 GLU B 1 109 ? 2.428 -8.312 9.164 1 95.88 109 GLU B O 1
ATOM 2378 N N . LEU B 1 110 ? 3.15 -6.348 8.453 1 97.06 110 LEU B N 1
ATOM 2379 C CA . LEU B 1 110 ? 3.051 -6.727 7.047 1 97.06 110 LEU B CA 1
ATOM 2380 C C . LEU B 1 110 ? 3.961 -7.91 6.738 1 97.06 110 LEU B C 1
ATOM 2382 O O . LEU B 1 110 ? 3.564 -8.836 6.023 1 97.06 110 LEU B O 1
ATOM 2386 N N . PRO B 1 111 ? 5.238 -7.949 7.297 1 94.62 111 PRO B N 1
ATOM 2387 C CA . PRO B 1 111 ? 6.094 -9.102 6.992 1 94.62 111 PRO B CA 1
ATOM 2388 C C . PRO B 1 111 ? 5.492 -10.422 7.461 1 94.62 111 PRO B C 1
ATOM 2390 O O . PRO B 1 111 ? 5.496 -11.406 6.715 1 94.62 111 PRO B O 1
ATOM 2393 N N . ALA B 1 112 ? 4.965 -10.453 8.672 1 95.19 112 ALA B N 1
ATOM 2394 C CA . ALA B 1 112 ? 4.332 -11.672 9.172 1 95.19 112 ALA B CA 1
ATOM 2395 C C . ALA B 1 112 ? 3.096 -12.023 8.352 1 95.19 112 ALA B C 1
ATOM 2397 O O . ALA B 1 112 ? 2.84 -13.203 8.078 1 95.19 112 ALA B O 1
ATOM 2398 N N . PHE B 1 113 ? 2.297 -11.07 7.988 1 96.62 113 PHE B N 1
ATOM 2399 C CA . PHE B 1 113 ? 1.112 -11.289 7.164 1 96.62 113 PHE B CA 1
ATOM 2400 C C . PHE B 1 113 ? 1.496 -11.875 5.809 1 96.62 113 PHE B C 1
ATOM 2402 O O . PHE B 1 113 ? 0.861 -12.812 5.332 1 96.62 113 PHE B O 1
ATOM 2409 N N . HIS B 1 114 ? 2.492 -11.281 5.191 1 95.62 114 HIS B N 1
ATOM 2410 C CA . HIS B 1 114 ? 2.98 -11.773 3.908 1 95.62 114 HIS B CA 1
ATOM 2411 C C . HIS B 1 114 ? 3.404 -13.242 4.008 1 95.62 114 HIS B C 1
ATOM 2413 O O . HIS B 1 114 ? 3.115 -14.031 3.109 1 95.62 114 HIS B O 1
ATOM 2419 N N . LYS B 1 115 ? 4.094 -13.57 5.062 1 94.94 115 LYS B N 1
ATOM 2420 C CA . LYS B 1 115 ? 4.512 -14.953 5.266 1 94.94 115 LYS B CA 1
ATOM 2421 C C . LYS B 1 115 ? 3.311 -15.891 5.344 1 94.94 115 LYS B C 1
ATOM 2423 O O . LYS B 1 115 ? 3.301 -16.953 4.723 1 94.94 115 LYS B O 1
ATOM 2428 N N . LYS B 1 116 ? 2.309 -15.516 6.109 1 95.81 116 LYS B N 1
ATOM 2429 C CA . LYS B 1 116 ? 1.09 -16.312 6.195 1 95.81 116 LYS B CA 1
ATOM 2430 C C . LYS B 1 116 ? 0.449 -16.5 4.824 1 95.81 116 LYS B C 1
ATOM 2432 O O . LYS B 1 116 ? 0.002 -17.594 4.48 1 95.81 116 LYS B O 1
ATOM 2437 N N . PHE B 1 117 ? 0.405 -15.414 4.109 1 95.31 117 PHE B N 1
ATOM 2438 C CA . PHE B 1 117 ? -0.178 -15.422 2.773 1 95.31 117 PHE B CA 1
ATOM 2439 C C . PHE B 1 117 ? 0.586 -16.375 1.855 1 95.31 117 PHE B C 1
ATOM 2441 O O . PHE B 1 117 ? -0.014 -17.219 1.188 1 95.31 117 PHE B O 1
ATOM 2448 N N . THR B 1 118 ? 1.893 -16.234 1.857 1 93.44 118 THR B N 1
ATOM 2449 C CA . THR B 1 118 ? 2.707 -17.047 0.965 1 93.44 118 THR B CA 1
ATOM 2450 C C . THR B 1 118 ? 2.693 -18.516 1.41 1 93.44 118 THR B C 1
ATOM 2452 O O . THR B 1 118 ? 2.76 -19.422 0.579 1 93.44 118 THR B O 1
ATOM 2455 N N . ASP B 1 119 ? 2.604 -18.781 2.729 1 94.5 119 ASP B N 1
ATOM 2456 C CA . ASP B 1 119 ? 2.473 -20.156 3.221 1 94.5 119 ASP B CA 1
ATOM 2457 C C . ASP B 1 119 ? 1.215 -20.812 2.67 1 94.5 119 ASP B C 1
ATOM 2459 O O . ASP B 1 119 ? 1.229 -22 2.332 1 94.5 119 ASP B O 1
ATOM 2463 N N . ILE B 1 120 ? 0.153 -20.047 2.629 1 93.94 120 ILE B N 1
ATOM 2464 C CA . ILE B 1 120 ? -1.091 -20.578 2.072 1 93.94 120 ILE B CA 1
ATOM 2465 C C . ILE B 1 120 ? -0.896 -20.906 0.595 1 93.94 120 ILE B C 1
ATOM 2467 O O . ILE B 1 120 ? -1.302 -21.969 0.135 1 93.94 120 ILE B O 1
ATOM 2471 N N . LEU B 1 121 ? -0.216 -20.062 -0.162 1 90.69 121 LEU B N 1
ATOM 2472 C CA . LEU B 1 121 ? 0.006 -20.25 -1.592 1 90.69 121 LEU B CA 1
ATOM 2473 C C . LEU B 1 121 ? 0.919 -21.453 -1.851 1 90.69 121 LEU B C 1
ATOM 2475 O O . LEU B 1 121 ? 0.775 -22.141 -2.863 1 90.69 121 LEU B O 1
ATOM 2479 N N . ASP B 1 122 ? 1.802 -21.688 -0.912 1 91.5 122 ASP B N 1
ATOM 2480 C CA . ASP B 1 122 ? 2.82 -22.703 -1.127 1 91.5 122 ASP B CA 1
ATOM 2481 C C . ASP B 1 122 ? 2.328 -24.078 -0.666 1 91.5 122 ASP B C 1
ATOM 2483 O O . ASP B 1 122 ? 2.941 -25.094 -0.977 1 91.5 122 ASP B O 1
ATOM 2487 N N . ASN B 1 123 ? 1.268 -24.047 0.047 1 92.62 123 ASN B N 1
ATOM 2488 C CA . ASN B 1 123 ? 0.727 -25.328 0.513 1 92.62 123 ASN B CA 1
ATOM 2489 C C . ASN B 1 123 ? 0.109 -26.125 -0.631 1 92.62 123 ASN B C 1
ATOM 2491 O O . ASN B 1 123 ? -0.949 -25.766 -1.147 1 92.62 123 ASN B O 1
ATOM 2495 N N . GLU B 1 124 ? 0.672 -27.25 -0.988 1 92.31 124 GLU B N 1
ATOM 2496 C CA . GLU B 1 124 ? 0.203 -28.047 -2.119 1 92.31 124 GLU B CA 1
ATOM 2497 C C . GLU B 1 124 ? -0.767 -29.141 -1.666 1 92.31 124 GLU B C 1
ATOM 2499 O O . GLU B 1 124 ? -1.365 -29.828 -2.494 1 92.31 124 GLU B O 1
ATOM 2504 N N . ASN B 1 125 ? -0.901 -29.25 -0.364 1 96.06 125 ASN B N 1
ATOM 2505 C CA . ASN B 1 125 ? -1.796 -30.266 0.187 1 96.06 125 ASN B CA 1
ATOM 2506 C C . ASN B 1 125 ? -3.205 -29.719 0.393 1 96.06 125 ASN B C 1
ATOM 2508 O O . ASN B 1 125 ? -3.842 -30 1.409 1 96.06 125 ASN B O 1
ATOM 2512 N N . GLN B 1 126 ? -3.604 -28.891 -0.436 1 94.88 126 GLN B N 1
ATOM 2513 C CA . GLN B 1 126 ? -4.941 -28.312 -0.429 1 94.88 126 GLN B CA 1
ATOM 2514 C C . GLN B 1 126 ? -5.5 -28.188 -1.845 1 94.88 126 GLN B C 1
ATOM 2516 O O . GLN B 1 126 ? -4.746 -28.219 -2.818 1 94.88 126 GLN B O 1
ATOM 2521 N N . THR B 1 127 ? -6.793 -28.125 -1.919 1 91.5 127 THR B N 1
ATOM 2522 C CA . THR B 1 127 ? -7.434 -27.859 -3.201 1 91.5 127 THR B CA 1
ATOM 2523 C C . THR B 1 127 ? -7.398 -26.359 -3.514 1 91.5 127 THR B C 1
ATOM 2525 O O . THR B 1 127 ? -7.102 -25.547 -2.639 1 91.5 127 THR B O 1
ATOM 2528 N N . HIS B 1 128 ? -7.645 -26.094 -4.723 1 88.31 128 HIS B N 1
ATOM 2529 C CA . HIS B 1 128 ? -7.703 -24.688 -5.094 1 88.31 128 HIS B CA 1
ATOM 2530 C C . HIS B 1 128 ? -8.812 -23.969 -4.34 1 88.31 128 HIS B C 1
ATOM 2532 O O . HIS B 1 128 ? -8.648 -22.812 -3.947 1 88.31 128 HIS B O 1
ATOM 2538 N N . ALA B 1 129 ? -9.891 -24.625 -4.176 1 88.5 129 ALA B N 1
ATOM 2539 C CA . ALA B 1 129 ? -11.008 -24.047 -3.436 1 88.5 129 ALA B CA 1
ATOM 2540 C C . ALA B 1 129 ? -10.609 -23.75 -1.991 1 88.5 129 ALA B C 1
ATOM 2542 O O . ALA B 1 129 ? -10.922 -22.688 -1.463 1 88.5 129 ALA B O 1
ATOM 2543 N N . GLU B 1 130 ? -9.953 -24.688 -1.374 1 92.75 130 GLU B N 1
ATOM 2544 C CA . GLU B 1 130 ? -9.484 -24.5 -0.006 1 92.75 130 GLU B CA 1
ATOM 2545 C C . GLU B 1 130 ? -8.523 -23.312 0.082 1 92.75 130 GLU B C 1
ATOM 2547 O O . GLU B 1 130 ? -8.578 -22.531 1.029 1 92.75 130 GLU B O 1
ATOM 2552 N N . MET B 1 131 ? -7.672 -23.234 -0.818 1 92.31 131 MET B N 1
ATOM 2553 C CA . MET B 1 131 ? -6.727 -22.109 -0.874 1 92.31 131 MET B CA 1
ATOM 2554 C C . MET B 1 131 ? -7.465 -20.781 -0.956 1 92.31 131 MET B C 1
ATOM 2556 O O . MET B 1 131 ? -7.152 -19.844 -0.213 1 92.31 131 MET B O 1
ATOM 2560 N N . ARG B 1 132 ? -8.406 -20.734 -1.799 1 89.44 132 ARG B N 1
ATOM 2561 C CA . ARG B 1 132 ? -9.195 -19.531 -1.968 1 89.44 132 ARG B CA 1
ATOM 2562 C C . ARG B 1 132 ? -9.906 -19.141 -0.669 1 89.44 132 ARG B C 1
ATOM 2564 O O . ARG B 1 132 ? -9.922 -17.969 -0.288 1 89.44 132 ARG B O 1
ATOM 2571 N N . ASP B 1 133 ? -10.43 -20.078 -0.086 1 93.81 133 ASP B N 1
ATOM 2572 C CA . ASP B 1 133 ? -11.141 -19.828 1.166 1 93.81 133 ASP B CA 1
ATOM 2573 C C . ASP B 1 133 ? -10.195 -19.312 2.24 1 93.81 133 ASP B C 1
ATOM 2575 O O . ASP B 1 133 ? -10.539 -18.391 2.988 1 93.81 133 ASP B O 1
ATOM 2579 N N . LYS B 1 134 ? -9.031 -19.875 2.303 1 95.25 134 LYS B N 1
ATOM 2580 C CA . LYS B 1 134 ? -8.047 -19.438 3.291 1 95.25 134 LYS B CA 1
ATOM 2581 C C . LYS B 1 134 ? -7.586 -18.016 3.016 1 95.25 134 LYS B C 1
ATOM 2583 O O . LYS B 1 134 ? -7.41 -17.219 3.945 1 95.25 134 LYS B O 1
ATOM 2588 N N . ILE B 1 135 ? -7.414 -17.703 1.801 1 93 135 ILE B N 1
ATOM 2589 C CA . ILE B 1 135 ? -7.008 -16.359 1.422 1 93 135 ILE B CA 1
ATOM 2590 C C . ILE B 1 135 ? -8.125 -15.375 1.759 1 93 135 ILE B C 1
ATOM 2592 O O . ILE B 1 135 ? -7.863 -14.289 2.277 1 93 135 ILE B O 1
ATOM 2596 N N . HIS B 1 136 ? -9.305 -15.812 1.413 1 94 136 HIS B N 1
ATOM 2597 C CA . HIS B 1 136 ? -10.453 -14.969 1.732 1 94 136 HIS B CA 1
ATOM 2598 C C . HIS B 1 136 ? -10.562 -14.734 3.234 1 94 136 HIS B C 1
ATOM 2600 O O . HIS B 1 136 ? -10.828 -13.609 3.672 1 94 136 HIS B O 1
ATOM 2606 N N . ALA B 1 137 ? -10.398 -15.711 3.967 1 96.31 137 ALA B N 1
ATOM 2607 C CA . ALA B 1 137 ? -10.43 -15.586 5.422 1 96.31 137 ALA B CA 1
ATOM 2608 C C . ALA B 1 137 ? -9.352 -14.625 5.914 1 96.31 137 ALA B C 1
ATOM 2610 O O . ALA B 1 137 ? -9.609 -13.805 6.801 1 96.31 137 ALA B O 1
ATOM 2611 N N . LEU B 1 138 ? -8.164 -14.758 5.363 1 95.31 138 LEU B N 1
ATOM 2612 C CA . LEU B 1 138 ? -7.059 -13.883 5.727 1 95.31 138 LEU B CA 1
ATOM 2613 C C . LEU B 1 138 ? -7.398 -12.422 5.418 1 95.31 138 LEU B C 1
ATOM 2615 O O . LEU B 1 138 ? -7.117 -11.531 6.227 1 95.31 138 LEU B O 1
ATOM 2619 N N . LYS B 1 139 ? -7.98 -12.188 4.312 1 94.88 139 LYS B N 1
ATOM 2620 C CA . LYS B 1 139 ? -8.398 -10.852 3.889 1 94.88 139 LYS B CA 1
ATOM 2621 C C . LYS B 1 139 ? -9.438 -10.273 4.844 1 94.88 139 LYS B C 1
ATOM 2623 O O . LYS B 1 139 ? -9.383 -9.086 5.18 1 94.88 139 LYS B O 1
ATOM 2628 N N . MET B 1 140 ? -10.336 -11.078 5.262 1 96.5 140 MET B N 1
ATOM 2629 C CA . MET B 1 140 ? -11.398 -10.633 6.16 1 96.5 140 MET B CA 1
ATOM 2630 C C . MET B 1 140 ? -10.844 -10.336 7.551 1 96.5 140 MET B C 1
ATOM 2632 O O . MET B 1 140 ? -11.289 -9.406 8.219 1 96.5 140 MET B O 1
ATOM 2636 N N . GLU B 1 141 ? -9.953 -11.125 7.965 1 96.69 141 GLU B N 1
ATOM 2637 C CA . GLU B 1 141 ? -9.352 -10.953 9.289 1 96.69 141 GLU B CA 1
ATOM 2638 C C . GLU B 1 141 ? -8.508 -9.688 9.352 1 96.69 141 GLU B C 1
ATOM 2640 O O . GLU B 1 141 ? -8.547 -8.961 10.336 1 96.69 141 GLU B O 1
ATOM 2645 N N . LYS B 1 142 ? -7.738 -9.508 8.336 1 97 142 LYS B N 1
ATOM 2646 C CA . LYS B 1 142 ? -6.812 -8.375 8.289 1 97 142 LYS B CA 1
ATOM 2647 C C . LYS B 1 142 ? -6.91 -7.648 6.949 1 97 142 LYS B C 1
ATOM 2649 O O . LYS B 1 142 ? -5.969 -7.676 6.152 1 97 142 LYS B O 1
ATOM 2654 N N . PRO B 1 143 ? -7.945 -6.934 6.781 1 96 143 PRO B N 1
ATOM 2655 C CA . PRO B 1 143 ? -8.211 -6.328 5.473 1 96 143 PRO B CA 1
ATOM 2656 C C . PRO B 1 143 ? -7.176 -5.266 5.094 1 96 143 PRO B C 1
ATOM 2658 O O . PRO B 1 143 ? -6.82 -5.141 3.922 1 96 143 PRO B O 1
ATOM 2661 N N . LYS B 1 144 ? -6.672 -4.453 6.027 1 95.94 144 LYS B N 1
ATOM 2662 C CA . LYS B 1 144 ? -5.707 -3.406 5.699 1 95.94 144 LYS B CA 1
ATOM 2663 C C . LYS B 1 144 ? -4.367 -4.004 5.277 1 95.94 144 LYS B C 1
ATOM 2665 O O . LYS B 1 144 ? -3.775 -3.576 4.285 1 95.94 144 LYS B O 1
ATOM 2670 N N . GLU B 1 145 ? -3.973 -4.988 6.039 1 96.75 145 GLU B N 1
ATOM 2671 C CA . GLU B 1 145 ? -2.715 -5.66 5.715 1 96.75 145 GLU B CA 1
ATOM 2672 C C . GLU B 1 145 ? -2.77 -6.301 4.332 1 96.75 145 GLU B C 1
ATOM 2674 O O . GLU B 1 145 ? -1.806 -6.223 3.568 1 96.75 145 GLU B O 1
ATOM 2679 N N . PHE B 1 146 ? -3.916 -6.945 4.051 1 95.56 146 PHE B N 1
ATOM 2680 C CA . PHE B 1 146 ? -4.09 -7.578 2.748 1 95.56 146 PHE B CA 1
ATOM 2681 C C . PHE B 1 146 ? -3.992 -6.551 1.628 1 95.56 146 PHE B C 1
ATOM 2683 O O . PHE B 1 146 ? -3.299 -6.77 0.633 1 95.56 146 PHE B O 1
ATOM 2690 N N . ALA B 1 147 ? -4.621 -5.43 1.813 1 93.94 147 ALA B N 1
ATOM 2691 C CA . ALA B 1 147 ? -4.648 -4.379 0.799 1 93.94 147 ALA B CA 1
ATOM 2692 C C . ALA B 1 147 ? -3.252 -3.803 0.571 1 93.94 147 ALA B C 1
ATOM 2694 O O . ALA B 1 147 ? -2.818 -3.648 -0.573 1 93.94 147 ALA B O 1
ATOM 2695 N N . VAL B 1 148 ? -2.561 -3.494 1.613 1 95.88 148 VAL B N 1
ATOM 2696 C CA . VAL B 1 148 ? -1.242 -2.879 1.501 1 95.88 148 VAL B CA 1
ATOM 2697 C C . VAL B 1 148 ? -0.261 -3.871 0.882 1 95.88 148 VAL B C 1
ATOM 2699 O O . VAL B 1 148 ? 0.519 -3.514 -0.004 1 95.88 148 VAL B O 1
ATOM 2702 N N . MET B 1 149 ? -0.287 -5.086 1.348 1 94.44 149 MET B N 1
ATOM 2703 C CA . MET B 1 149 ? 0.587 -6.117 0.795 1 94.44 149 MET B CA 1
ATOM 2704 C C . MET B 1 149 ? 0.345 -6.289 -0.701 1 94.44 149 MET B C 1
ATOM 2706 O O . MET B 1 149 ? 1.294 -6.363 -1.483 1 94.44 149 MET B O 1
ATOM 2710 N N . THR B 1 150 ? -0.918 -6.41 -1.114 1 92 150 THR B N 1
ATOM 2711 C CA . THR B 1 150 ? -1.245 -6.609 -2.521 1 92 150 THR B CA 1
ATOM 2712 C C . THR B 1 150 ? -0.801 -5.406 -3.354 1 92 150 THR B C 1
ATOM 2714 O O . THR B 1 150 ? -0.352 -5.566 -4.492 1 92 150 THR B O 1
ATOM 2717 N N . PHE B 1 151 ? -0.978 -4.246 -2.791 1 92.81 151 PHE B N 1
ATOM 2718 C CA . PHE B 1 151 ? -0.49 -3.043 -3.457 1 92.81 151 PHE B CA 1
ATOM 2719 C C . PHE B 1 151 ? 1.017 -3.117 -3.672 1 92.81 151 PHE B C 1
ATOM 2721 O O . PHE B 1 151 ? 1.51 -2.811 -4.762 1 92.81 151 PHE B O 1
ATOM 2728 N N . ALA B 1 152 ? 1.773 -3.514 -2.676 1 94.06 152 ALA B N 1
ATOM 2729 C CA . ALA B 1 152 ? 3.227 -3.65 -2.756 1 94.06 152 ALA B CA 1
ATOM 2730 C C . ALA B 1 152 ? 3.621 -4.688 -3.801 1 94.06 152 ALA B C 1
ATOM 2732 O O . ALA B 1 152 ? 4.559 -4.477 -4.574 1 94.06 152 ALA B O 1
ATOM 2733 N N . ALA B 1 153 ? 2.9 -5.758 -3.809 1 91.44 153 ALA B N 1
ATOM 2734 C CA . ALA B 1 153 ? 3.221 -6.871 -4.699 1 91.44 153 ALA B CA 1
ATOM 2735 C C . ALA B 1 153 ? 3.094 -6.461 -6.16 1 91.44 153 ALA B C 1
ATOM 2737 O O . ALA B 1 153 ? 3.73 -7.051 -7.035 1 91.44 153 ALA B O 1
ATOM 2738 N N . ARG B 1 154 ? 2.301 -5.516 -6.48 1 87.38 154 ARG B N 1
ATOM 2739 C CA . ARG B 1 154 ? 2.061 -5.066 -7.848 1 87.38 154 ARG B CA 1
ATOM 2740 C C . ARG B 1 154 ? 3.352 -4.582 -8.5 1 87.38 154 ARG B C 1
ATOM 2742 O O . ARG B 1 154 ? 3.486 -4.617 -9.727 1 87.38 154 ARG B O 1
ATOM 2749 N N . TYR B 1 155 ? 4.254 -4.176 -7.734 1 89.5 155 TYR B N 1
ATOM 2750 C CA . TYR B 1 155 ? 5.508 -3.65 -8.266 1 89.5 155 TYR B CA 1
ATOM 2751 C C . TYR B 1 155 ? 6.371 -4.77 -8.836 1 89.5 155 TYR B C 1
ATOM 2753 O O . TYR B 1 155 ? 7.324 -4.508 -9.57 1 89.5 155 TYR B O 1
ATOM 2761 N N . PHE B 1 156 ? 6.07 -5.957 -8.555 1 87.06 156 PHE B N 1
ATOM 2762 C CA . PHE B 1 156 ? 6.957 -7.047 -8.938 1 87.06 156 PHE B CA 1
ATOM 2763 C C . PHE B 1 156 ? 6.242 -8.031 -9.852 1 87.06 156 PHE B C 1
ATOM 2765 O O . PHE B 1 156 ? 6.785 -9.094 -10.18 1 87.06 156 PHE B O 1
ATOM 2772 N N . ARG B 1 157 ? 5.109 -7.652 -10.211 1 73.06 157 ARG B N 1
ATOM 2773 C CA . ARG B 1 157 ? 4.355 -8.508 -11.125 1 73.06 157 ARG B CA 1
ATOM 2774 C C . ARG B 1 157 ? 4.879 -8.383 -12.547 1 73.06 157 ARG B C 1
ATOM 2776 O O . ARG B 1 157 ? 5.371 -7.32 -12.945 1 73.06 157 ARG B O 1
ATOM 2783 N N . ARG B 1 158 ? 5.004 -9.539 -13.195 1 64.19 158 ARG B N 1
ATOM 2784 C CA . ARG B 1 158 ? 5.426 -9.562 -14.594 1 64.19 158 ARG B CA 1
ATOM 2785 C C . ARG B 1 158 ? 4.375 -8.914 -15.484 1 64.19 158 ARG B C 1
ATOM 2787 O O . ARG B 1 158 ? 3.18 -9.18 -15.336 1 64.19 158 ARG B O 1
ATOM 2794 N N . HIS B 1 159 ? 4.574 -7.676 -15.898 1 52.16 159 HIS B N 1
ATOM 2795 C CA . HIS B 1 159 ? 3.674 -7.078 -16.875 1 52.16 159 HIS B CA 1
ATOM 2796 C C . HIS B 1 159 ? 3.77 -7.797 -18.219 1 52.16 159 HIS B C 1
ATOM 2798 O O . HIS B 1 159 ? 4.867 -8.102 -18.688 1 52.16 159 HIS B O 1
ATOM 2804 N N . HIS B 1 160 ? 2.994 -8.75 -18.375 1 44.06 160 HIS B N 1
ATOM 2805 C CA . HIS B 1 160 ? 2.992 -9.195 -19.766 1 44.06 160 HIS B CA 1
ATOM 2806 C C . HIS B 1 160 ? 2.795 -8.016 -20.719 1 44.06 160 HIS B C 1
ATOM 2808 O O . HIS B 1 160 ? 1.862 -7.23 -20.547 1 44.06 160 HIS B O 1
ATOM 2814 N N . LYS B 1 161 ? 3.807 -7.484 -21.141 1 42.19 161 LYS B N 1
ATOM 2815 C CA . LYS B 1 161 ? 3.709 -6.492 -22.203 1 42.19 161 LYS B CA 1
ATOM 2816 C C . LYS B 1 161 ? 2.719 -6.93 -23.281 1 42.19 161 LYS B C 1
ATOM 2818 O O . LYS B 1 161 ? 2.822 -8.039 -23.812 1 42.19 161 LYS B O 1
ATOM 2823 N N . ARG B 1 162 ? 1.558 -6.473 -23.078 1 40.66 162 ARG B N 1
ATOM 2824 C CA . ARG B 1 162 ? 0.705 -6.551 -24.25 1 40.66 162 ARG B CA 1
ATOM 2825 C C . ARG B 1 162 ? 1.476 -6.16 -25.516 1 40.66 162 ARG B C 1
ATOM 2827 O O . ARG B 1 162 ? 2.016 -5.055 -25.594 1 40.66 162 ARG B O 1
ATOM 2834 N N . HIS B 1 163 ? 2.164 -7.078 -25.906 1 35.53 163 HIS B N 1
ATOM 2835 C CA . HIS B 1 163 ? 2.59 -6.699 -27.25 1 35.53 163 HIS B CA 1
ATOM 2836 C C . HIS B 1 163 ? 1.407 -6.223 -28.078 1 35.53 163 HIS B C 1
ATOM 2838 O O . HIS B 1 163 ? 0.543 -7.02 -28.453 1 35.53 163 HIS B O 1
ATOM 2844 N N . ILE B 1 164 ? 0.888 -5.207 -27.703 1 37.34 164 ILE B N 1
ATOM 2845 C CA . ILE B 1 164 ? -0.015 -4.625 -28.688 1 37.34 164 ILE B CA 1
ATOM 2846 C C . ILE B 1 164 ? 0.68 -4.551 -30.047 1 37.34 164 ILE B C 1
ATOM 2848 O O . ILE B 1 164 ? 1.666 -3.828 -30.203 1 37.34 164 ILE B O 1
ATOM 2852 N N . ARG B 1 165 ? 0.594 -5.703 -30.719 1 39.12 165 ARG B N 1
ATOM 2853 C CA . ARG B 1 165 ? 0.907 -5.539 -32.156 1 39.12 165 ARG B CA 1
ATOM 2854 C C . ARG B 1 165 ? 0.059 -4.434 -32.75 1 39.12 165 ARG B C 1
ATOM 2856 O O . ARG B 1 165 ? -1.171 -4.512 -32.75 1 39.12 165 ARG B O 1
ATOM 2863 N N . GLY B 1 166 ? 0.525 -3.246 -32.656 1 36.47 166 GLY B N 1
ATOM 2864 C CA . GLY B 1 166 ? -0.029 -2.207 -33.5 1 36.47 166 GLY B CA 1
ATOM 2865 C C . GLY B 1 166 ? -0.196 -2.646 -34.938 1 36.47 166 GLY B C 1
ATOM 2866 O O . GLY B 1 166 ? 0.782 -2.994 -35.594 1 36.47 166 GLY B O 1
ATOM 2867 N N . HIS B 1 167 ? -1.257 -3.359 -35.25 1 37.69 167 HIS B N 1
ATOM 2868 C CA . HIS B 1 167 ? -1.644 -3.488 -36.625 1 37.69 167 HIS B CA 1
ATOM 2869 C C . HIS B 1 167 ? -1.683 -2.127 -37.312 1 37.69 167 HIS B C 1
ATOM 2871 O O . HIS B 1 167 ? -2.592 -1.329 -37.094 1 37.69 167 HIS B O 1
ATOM 2877 N N . HIS B 1 168 ? -0.573 -1.565 -37.594 1 39.88 168 HIS B N 1
ATOM 2878 C CA . HIS B 1 168 ? -0.574 -0.485 -38.562 1 39.88 168 HIS B CA 1
ATOM 2879 C C . HIS B 1 168 ? -1.078 -0.97 -39.938 1 39.88 168 HIS B C 1
ATOM 2881 O O . HIS B 1 168 ? -0.448 -1.82 -40.562 1 39.88 168 HIS B O 1
ATOM 2887 N N . GLY B 1 169 ? -2.357 -1.147 -40.156 1 32.97 169 GLY B N 1
ATOM 2888 C CA . GLY B 1 169 ? -2.939 -1.251 -41.5 1 32.97 169 GLY B CA 1
ATOM 2889 C C . GLY B 1 169 ? -2.455 -0.171 -42.438 1 32.97 169 GLY B C 1
ATOM 2890 O O . GLY B 1 169 ? -2.539 1.019 -42.125 1 32.97 169 GLY B O 1
ATOM 2891 N N . ARG B 1 170 ? -1.488 -0.507 -43.312 1 42.22 170 ARG B N 1
ATOM 2892 C CA . ARG B 1 170 ? -1.033 0.217 -44.5 1 42.22 170 ARG B CA 1
ATOM 2893 C C . ARG B 1 170 ? -2.188 0.474 -45.469 1 42.22 170 ARG B C 1
ATOM 2895 O O . ARG B 1 170 ? -2.766 -0.466 -46.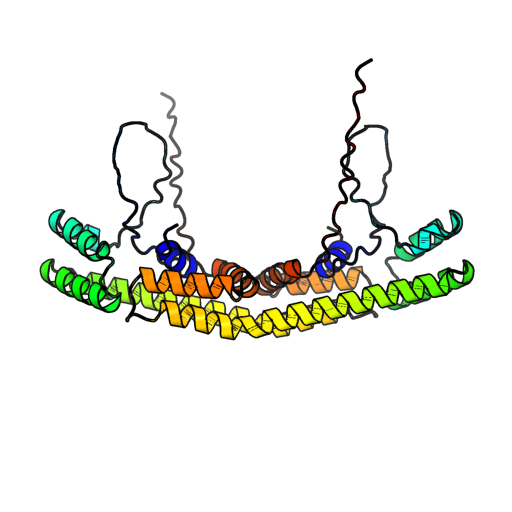031 1 42.22 170 ARG B O 1
ATOM 2902 N N . HIS B 1 171 ? -3.023 1.429 -45.188 1 36.12 171 HIS B N 1
ATOM 2903 C CA . HIS B 1 171 ? -3.852 1.935 -46.281 1 36.12 171 HIS B CA 1
ATOM 2904 C C . HIS B 1 171 ? -3.002 2.348 -47.469 1 36.12 171 HIS B C 1
ATOM 2906 O O . HIS B 1 171 ? -2.158 3.24 -47.344 1 36.12 171 HIS B O 1
ATOM 2912 N N . GLY B 1 172 ? -2.475 1.439 -48.25 1 28.5 172 GLY B N 1
ATOM 2913 C CA . GLY B 1 172 ? -1.937 1.703 -49.594 1 28.5 172 GLY B CA 1
ATOM 2914 C C . GLY B 1 172 ? -2.883 2.496 -50.469 1 28.5 172 GLY B C 1
ATOM 2915 O O . GLY B 1 172 ? -4.074 2.186 -50.531 1 28.5 172 GLY B O 1
ATOM 2916 N N . LYS B 1 173 ? -2.578 3.746 -50.75 1 36.81 173 LYS B N 1
ATOM 2917 C CA . LYS B 1 173 ? -3.049 4.633 -51.812 1 36.81 173 LYS B CA 1
ATOM 2918 C C . LYS B 1 173 ? -2.869 3.988 -53.188 1 36.81 173 LYS B C 1
ATOM 2920 O O . LYS B 1 173 ? -1.752 3.648 -53.562 1 36.81 173 LYS B O 1
ATOM 2925 N N . ASN B 1 174 ? -3.639 3.006 -53.594 1 24.31 174 ASN B N 1
ATOM 2926 C CA . ASN B 1 174 ? -3.773 3.035 -55.062 1 24.31 174 ASN B CA 1
ATOM 2927 C C . ASN B 1 174 ? -4.523 4.281 -55.531 1 24.31 174 ASN B C 1
ATOM 2929 O O . ASN B 1 174 ? -5.512 4.684 -54.906 1 24.31 174 ASN B O 1
#

Radius of gyration: 28.86 Å; Cα contacts (8 Å, |Δi|>4): 265; chains: 2; bounding box: 64×82×80 Å